Protein AF-A0A4V0HSV9-F1 (afdb_monomer_lite)

Radius of gyration: 23.78 Å; chains: 1; bounding box: 63×48×67 Å

Foldseek 3Di:
DDPDDPDPDVVVLVVVVVVCVLVLLLLQCQLQQPQFKWKFKWFFADWDADPLGKIKTKIATCDTLGHDPVSHRDIAIDIEHDPPDPDDPDDHPPPDDDGGKIFMKMFSAADPVDRVHTDIHTPDIPVPDPVRVLVVVSSNLSSVSSPDDLVVSLVVLLVQQLPPRLSSNLSSLSNLLVVVVDPVSVVSLLCLLVDPSGDLSNLLNSLVVCCVPVQLCSLPDPSVVSSLCCLQADEDDLVSLLVSLVSLLSVLPDPRDDLLSRLQSLLSNLPHPSYDPNSNLSSLVSLLVSCVVVVVLQPCSSLVSLLVQLPDPDPSSVLSSLLSLLVQCADPPDPVRRQSAHDPVSLVSLVVSLVVDDDPSSNVSSVSNNVSND

Secondary structure (DSSP, 8-state):
-------SSHHHHHHHHHHHHHHHHHHHHHHHT-TTEEEEEEEEEEEEE-TTS-EEEEEEEEEEEES-GGGTT-EEEEEEB-TT-TT--S-B-SSPP-TT-EEEEEEEEEETTEEEEEEEEEEEETTT-TTHHHHHHHHHHHHHHHTS-HHHHHHHHHHHTT-SSHHHHHHHHHHHHHTTTSHHHHHHHHHGGG-TT--HHHHHHHHHHHHHHHTHHHHHSHHHHHHHHHHHHS---HHHHHHHHHHHHHHTTSTT--HHHHHHHHHHHHH-TTS-HHHHHHHHHHHHHHHHHTT-TT-HHHHHHHHHHTT-SSHHHHHHHHHHHHHHTS----TT----SPPHHHHHHHHHHHHH---HHHHHHHHHHHHHT-

Sequence (374 aa):
MRSGLRLTLVSAALLFASTAVAQSDAGASLTRGGEDYALVLAEITAVEKSPDGFKTVKVKVLRVYAGQGKWKGTTFEQGVCEQGSPGVGSFMGEPPPEPGERGLWLNIGSHENNPNVPIWETLGRAKHTPDFPRCVEWAETIERLAGLKPPERLKAARDLCGHRNPRVAELGVELLYAEADDAASREFLKALPANCEASRAALVRLDRFLIVRDGKDWVASDGRKAVLARFTTEAMTEEEGRAVARHLRLNGFQKRVTLTDVAPPLAALAANGKQPERVRVAAIDQLVSVSNDWTAHGSSVIFDPLVGLAKDEVAGVRRSAAAALAELSVPRGSPKFPNGSFTAPQVTVLRKLLAEENDTEVAKALRAAIDKSK

Structure (mmCIF, N/CA/C/O backbone):
data_AF-A0A4V0HSV9-F1
#
_entry.id   AF-A0A4V0HSV9-F1
#
loop_
_atom_site.group_PDB
_atom_site.id
_atom_site.type_symbol
_atom_site.label_atom_id
_atom_site.label_alt_id
_atom_site.label_comp_id
_atom_site.label_asym_id
_atom_site.label_entity_id
_atom_site.label_seq_id
_atom_site.pdbx_PDB_ins_code
_atom_site.Cartn_x
_atom_site.Cartn_y
_atom_site.Cartn_z
_atom_site.occupancy
_atom_site.B_iso_or_equiv
_atom_site.auth_seq_id
_atom_site.auth_comp_id
_atom_site.auth_asym_id
_atom_site.auth_atom_id
_atom_site.pdbx_PDB_model_num
ATOM 1 N N . MET A 1 1 ? 40.178 5.074 21.343 1.00 29.50 1 MET A N 1
ATOM 2 C CA . MET A 1 1 ? 40.062 5.793 20.054 1.00 29.50 1 MET A CA 1
ATOM 3 C C . MET A 1 1 ? 39.191 4.977 19.103 1.00 29.50 1 MET A C 1
ATOM 5 O O . MET A 1 1 ? 39.552 3.856 18.792 1.00 29.50 1 MET A O 1
ATOM 9 N N . ARG A 1 2 ? 38.053 5.563 18.696 1.00 29.66 2 ARG A N 1
ATOM 10 C CA . ARG A 1 2 ? 37.195 5.258 17.528 1.00 29.66 2 ARG A CA 1
ATOM 11 C C . ARG A 1 2 ? 36.683 3.815 17.321 1.00 29.66 2 ARG A C 1
ATOM 13 O O . ARG A 1 2 ? 37.161 3.105 16.446 1.00 29.66 2 ARG A O 1
ATOM 20 N N . SER A 1 3 ? 35.578 3.473 17.985 1.00 25.89 3 SER A N 1
ATOM 21 C CA . SER A 1 3 ? 34.557 2.546 17.465 1.00 25.89 3 SER A CA 1
ATOM 22 C C . SER A 1 3 ? 33.370 3.376 16.959 1.00 25.89 3 SER A C 1
ATOM 24 O O . SER A 1 3 ? 32.514 3.820 17.718 1.00 25.89 3 SER A O 1
ATOM 26 N N . GLY A 1 4 ? 33.396 3.692 15.664 1.00 25.58 4 GLY A N 1
ATOM 27 C CA . GLY A 1 4 ? 32.394 4.522 15.001 1.00 25.58 4 GLY A CA 1
ATOM 28 C C . GLY A 1 4 ? 31.080 3.782 14.752 1.00 25.58 4 GLY A C 1
ATOM 29 O O . GLY A 1 4 ? 31.079 2.635 14.306 1.00 25.58 4 GLY A O 1
ATOM 30 N N . LEU A 1 5 ? 29.988 4.501 15.022 1.00 31.91 5 LEU A N 1
ATOM 31 C CA . LEU A 1 5 ? 28.608 4.257 14.607 1.00 31.91 5 LEU A CA 1
ATOM 32 C C . LEU A 1 5 ? 28.491 3.452 13.298 1.00 31.91 5 LEU A C 1
ATOM 34 O O . LEU A 1 5 ? 28.841 3.930 12.219 1.00 31.91 5 LEU A O 1
ATOM 38 N N . ARG A 1 6 ? 27.877 2.272 13.388 1.00 25.00 6 ARG A N 1
ATOM 39 C CA . ARG A 1 6 ? 27.153 1.625 12.285 1.00 25.00 6 ARG A CA 1
ATOM 40 C C . ARG A 1 6 ? 25.732 1.354 12.763 1.00 25.00 6 ARG A C 1
ATOM 42 O O . ARG A 1 6 ? 25.400 0.235 13.134 1.00 25.00 6 ARG A O 1
ATOM 49 N N . LEU A 1 7 ? 24.921 2.406 12.825 1.00 30.34 7 LEU A N 1
ATOM 50 C CA . LEU A 1 7 ? 23.526 2.322 13.255 1.00 30.34 7 LEU A CA 1
ATOM 51 C C . LEU A 1 7 ? 22.688 3.347 12.484 1.00 30.34 7 LEU A C 1
ATOM 53 O O . LEU A 1 7 ? 22.192 4.311 13.048 1.00 30.34 7 LEU A O 1
ATOM 57 N N . THR A 1 8 ? 22.584 3.187 11.166 1.00 32.25 8 THR A N 1
ATOM 58 C CA . THR A 1 8 ? 21.801 4.115 10.335 1.00 32.25 8 THR A CA 1
ATOM 59 C C . THR A 1 8 ? 21.430 3.444 9.018 1.00 32.25 8 THR A C 1
ATOM 61 O O . THR A 1 8 ? 22.229 3.436 8.094 1.00 32.25 8 THR A O 1
ATOM 64 N N . LEU A 1 9 ? 20.258 2.794 8.987 1.00 27.41 9 LEU A N 1
ATOM 65 C CA . LEU A 1 9 ? 19.356 2.576 7.828 1.00 27.41 9 LEU A CA 1
ATOM 66 C C . LEU A 1 9 ? 18.378 1.424 8.104 1.00 27.41 9 LEU A C 1
ATOM 68 O O . LEU A 1 9 ? 17.199 1.528 7.786 1.00 27.41 9 LEU A O 1
ATOM 72 N N . VAL A 1 10 ? 18.829 0.374 8.796 1.00 26.70 10 VAL A N 1
ATOM 73 C CA . VAL A 1 10 ? 17.989 -0.788 9.150 1.00 26.70 10 VAL A CA 1
ATOM 74 C C . VAL A 1 10 ? 16.911 -0.422 10.189 1.00 26.70 10 VAL A C 1
ATOM 76 O O . VAL A 1 10 ? 15.807 -0.957 10.149 1.00 26.70 10 VAL A O 1
ATOM 79 N N . SER A 1 11 ? 17.178 0.558 11.058 1.00 27.53 11 SER A N 1
ATOM 80 C CA . SER A 1 11 ? 16.265 0.952 12.141 1.00 27.53 11 SER A CA 1
ATOM 81 C C . SER A 1 11 ? 15.009 1.692 11.665 1.00 27.53 11 SER A C 1
ATOM 83 O O . SER A 1 11 ? 13.948 1.480 12.236 1.00 27.53 11 SER A O 1
ATOM 85 N N . ALA A 1 12 ? 15.077 2.505 10.603 1.00 27.73 12 ALA A N 1
ATOM 86 C CA . ALA A 1 12 ? 13.905 3.243 10.117 1.00 27.73 12 ALA A CA 1
ATOM 87 C C . ALA A 1 12 ? 12.886 2.310 9.439 1.00 27.73 12 ALA A C 1
ATOM 89 O O . ALA A 1 12 ? 11.698 2.383 9.730 1.00 27.73 12 ALA A O 1
ATOM 90 N N . ALA A 1 13 ? 13.347 1.372 8.603 1.00 28.48 13 ALA A N 1
ATOM 91 C CA . ALA A 1 13 ? 12.475 0.388 7.956 1.00 28.48 13 ALA A CA 1
ATOM 92 C C . ALA A 1 13 ? 11.830 -0.585 8.964 1.00 28.48 13 ALA A C 1
ATOM 94 O O . ALA A 1 13 ? 10.664 -0.941 8.806 1.00 28.48 13 ALA A O 1
ATOM 95 N N . LEU A 1 14 ? 12.547 -0.962 10.032 1.00 26.48 14 LEU A N 1
ATOM 96 C CA . LEU A 1 14 ? 11.990 -1.744 11.146 1.00 26.48 14 LEU A CA 1
ATOM 97 C C . LEU A 1 14 ? 10.968 -0.954 11.977 1.00 26.48 14 LEU A C 1
ATOM 99 O O . LEU A 1 14 ? 9.989 -1.547 12.412 1.00 26.48 14 LEU A O 1
ATOM 103 N N . LEU A 1 15 ? 11.142 0.363 12.139 1.00 26.34 15 LEU A N 1
ATOM 104 C CA . LEU A 1 15 ? 10.174 1.253 12.801 1.00 26.34 15 LEU A CA 1
ATOM 105 C C . LEU A 1 15 ? 8.896 1.478 11.967 1.00 26.34 15 LEU A C 1
ATOM 107 O O . LEU A 1 15 ? 7.798 1.544 12.519 1.00 26.34 15 LEU A O 1
ATOM 111 N N . PHE A 1 16 ? 9.000 1.539 10.635 1.00 30.38 16 PHE A N 1
ATOM 112 C CA . PHE A 1 16 ? 7.823 1.566 9.751 1.00 30.38 16 PHE A CA 1
ATOM 113 C C . PHE A 1 16 ? 7.118 0.206 9.677 1.00 30.38 16 PHE A C 1
ATOM 115 O O . PHE A 1 16 ? 5.893 0.145 9.603 1.00 30.38 16 PHE A O 1
ATOM 122 N N . ALA A 1 17 ? 7.871 -0.896 9.739 1.00 28.52 17 ALA A N 1
ATOM 123 C CA . ALA A 1 17 ? 7.295 -2.231 9.843 1.00 28.52 17 ALA A CA 1
ATOM 124 C C . ALA A 1 17 ? 6.614 -2.458 11.205 1.00 28.52 17 ALA A C 1
ATOM 126 O O . ALA A 1 17 ? 5.559 -3.081 11.232 1.00 28.52 17 ALA A O 1
ATOM 127 N N . SER A 1 18 ? 7.157 -1.934 12.312 1.00 29.83 18 SER A N 1
ATOM 128 C CA . SER A 1 18 ? 6.575 -2.098 13.651 1.00 29.83 18 SER A CA 1
ATOM 129 C C . SER A 1 18 ? 5.329 -1.241 13.870 1.00 29.83 18 SER A C 1
ATOM 131 O O . SER A 1 18 ? 4.357 -1.746 14.411 1.00 29.83 18 SER A O 1
ATOM 133 N N . THR A 1 19 ? 5.293 0.004 13.385 1.00 35.12 19 THR A N 1
ATOM 134 C CA . THR A 1 19 ? 4.079 0.850 13.415 1.00 35.12 19 THR A CA 1
ATOM 135 C C . THR A 1 19 ? 2.978 0.284 12.525 1.00 35.12 19 THR A C 1
ATOM 137 O O . THR A 1 19 ? 1.826 0.197 12.935 1.00 35.12 19 THR A O 1
ATOM 140 N N . ALA A 1 20 ? 3.327 -0.223 11.341 1.00 35.75 20 ALA A N 1
ATOM 141 C CA . ALA A 1 20 ? 2.365 -0.870 10.461 1.00 35.75 20 ALA A CA 1
ATOM 142 C C . ALA A 1 20 ? 1.917 -2.260 10.952 1.00 35.75 20 ALA A C 1
ATOM 144 O O . ALA A 1 20 ? 0.968 -2.788 10.375 1.00 35.75 20 ALA A O 1
ATOM 145 N N . VAL A 1 21 ? 2.616 -2.889 11.910 1.00 33.62 21 VAL A N 1
ATOM 146 C CA . VAL A 1 21 ? 2.211 -4.140 12.589 1.00 33.62 21 VAL A CA 1
ATOM 147 C C . VAL A 1 21 ? 1.424 -3.838 13.878 1.00 33.62 21 VAL A C 1
ATOM 149 O O . VAL A 1 21 ? 0.410 -4.462 14.151 1.00 33.62 21 VAL A O 1
ATOM 152 N N . ALA A 1 22 ? 1.786 -2.796 14.626 1.00 36.25 22 ALA A N 1
ATOM 153 C CA . ALA A 1 22 ? 1.003 -2.322 15.770 1.00 36.25 22 ALA A CA 1
ATOM 154 C C . ALA A 1 22 ? -0.375 -1.793 15.333 1.00 36.25 22 ALA A C 1
ATOM 156 O O . ALA A 1 22 ? -1.396 -2.142 15.920 1.00 36.25 22 ALA A O 1
ATOM 157 N N . GLN A 1 23 ? -0.432 -1.043 14.227 1.00 46.28 23 GLN A N 1
ATOM 158 C CA . GLN A 1 23 ? -1.697 -0.680 13.587 1.00 46.28 23 GLN A CA 1
ATOM 159 C C . GLN A 1 23 ? -2.398 -1.892 12.954 1.00 46.28 23 GLN A C 1
ATOM 161 O O . GLN A 1 23 ? -3.610 -1.826 12.753 1.00 46.28 23 GLN A O 1
ATOM 166 N N . SER A 1 24 ? -1.677 -2.989 12.646 1.00 48.91 24 SER A N 1
ATOM 167 C CA . SER A 1 24 ? -2.278 -4.149 11.977 1.00 48.91 24 SER A CA 1
ATOM 168 C C . SER A 1 24 ? -3.159 -5.008 12.860 1.00 48.91 24 SER A C 1
ATOM 170 O O . SER A 1 24 ? -4.120 -5.592 12.361 1.00 48.91 24 SER A O 1
ATOM 172 N N . ASP A 1 25 ? -2.830 -5.062 14.147 1.00 59.44 25 ASP A N 1
ATOM 173 C CA . ASP A 1 25 ? -3.574 -5.838 15.137 1.00 59.44 25 ASP A CA 1
ATOM 174 C C . ASP A 1 25 ? -4.561 -4.958 15.914 1.00 59.44 25 ASP A C 1
ATOM 176 O O . ASP A 1 25 ? -5.494 -5.467 16.542 1.00 59.44 25 ASP A O 1
ATOM 180 N N . ALA A 1 26 ? -4.405 -3.630 15.835 1.00 65.19 26 ALA A N 1
ATOM 181 C CA . ALA A 1 26 ? -5.250 -2.673 16.534 1.00 65.19 26 ALA A CA 1
ATOM 182 C C . ALA A 1 26 ? -6.714 -2.748 16.082 1.00 65.19 26 ALA A C 1
ATOM 184 O O . ALA A 1 26 ? -7.597 -2.773 16.931 1.00 65.19 26 ALA A O 1
ATOM 185 N N . GLY A 1 27 ? -6.999 -2.832 14.776 1.00 72.75 27 GLY A N 1
ATOM 186 C CA . GLY A 1 27 ? -8.376 -2.891 14.269 1.00 72.75 27 GLY A CA 1
ATOM 187 C C . GLY A 1 27 ? -9.153 -4.085 14.829 1.00 72.75 27 GLY A C 1
ATOM 188 O O . GLY A 1 27 ? -10.202 -3.916 15.455 1.00 72.75 27 GLY A O 1
ATOM 189 N N . ALA A 1 28 ? -8.596 -5.290 14.695 1.00 73.88 28 ALA A N 1
ATOM 190 C CA . ALA A 1 28 ? -9.191 -6.500 15.258 1.00 73.88 28 ALA A CA 1
ATOM 191 C C . ALA A 1 28 ? -9.304 -6.438 16.793 1.00 73.88 28 ALA A C 1
ATOM 193 O O . ALA A 1 28 ? -10.370 -6.731 17.342 1.00 73.88 28 ALA A O 1
ATOM 194 N N . SER A 1 29 ? -8.256 -5.987 17.487 1.00 78.81 29 SER A N 1
ATOM 195 C CA . SER A 1 29 ? -8.239 -5.878 18.955 1.00 78.81 29 SER A CA 1
ATOM 196 C C . SER A 1 29 ? -9.282 -4.889 19.489 1.00 78.81 29 SER A C 1
ATOM 198 O O . SER A 1 29 ? -9.982 -5.190 20.458 1.00 78.81 29 SER A O 1
ATOM 200 N N . LEU A 1 30 ? -9.467 -3.751 18.812 1.00 77.81 30 LEU A N 1
ATOM 201 C CA . LEU A 1 30 ? -10.481 -2.750 19.154 1.00 77.81 30 LEU A CA 1
ATOM 202 C C . LEU A 1 30 ? -11.904 -3.307 19.014 1.00 77.81 30 LEU A C 1
ATOM 204 O O . LEU A 1 30 ? -12.753 -3.021 19.855 1.00 77.81 30 LEU A O 1
ATOM 208 N N . THR A 1 31 ? -12.174 -4.141 18.002 1.00 74.75 31 THR A N 1
ATOM 209 C CA . THR A 1 31 ? -13.508 -4.761 17.839 1.00 74.75 31 THR A CA 1
ATOM 210 C C . THR A 1 31 ? -13.794 -5.892 18.827 1.00 74.75 31 THR A C 1
ATOM 212 O O . THR A 1 31 ? -14.954 -6.240 19.043 1.00 74.75 31 THR A O 1
ATOM 215 N N . ARG A 1 32 ? -12.757 -6.484 19.432 1.00 75.12 32 ARG A N 1
ATOM 216 C CA . ARG A 1 32 ? -12.899 -7.516 20.471 1.00 75.12 32 ARG A CA 1
ATOM 217 C C . ARG A 1 32 ? -13.031 -6.932 21.879 1.00 75.12 32 ARG A C 1
ATOM 219 O O . ARG A 1 32 ? -13.366 -7.678 22.792 1.00 75.12 32 ARG A O 1
ATOM 226 N N . GLY A 1 33 ? -12.817 -5.624 22.045 1.00 63.69 33 GLY A N 1
ATOM 227 C CA . GLY A 1 33 ? -12.958 -4.938 23.328 1.00 63.69 33 GLY A CA 1
ATOM 228 C C . GLY A 1 33 ? -11.782 -5.154 24.282 1.00 63.69 33 GLY A C 1
ATOM 229 O O . GLY A 1 33 ? -12.001 -5.231 25.487 1.00 63.69 33 GLY A O 1
ATOM 230 N N . GLY A 1 34 ? -10.552 -5.271 23.763 1.00 66.44 34 GLY A N 1
ATOM 231 C CA . GLY A 1 34 ? -9.354 -5.363 24.606 1.00 66.44 34 GLY A CA 1
ATOM 232 C C . GLY A 1 34 ? -9.224 -4.167 25.559 1.00 66.44 34 GLY A C 1
ATOM 233 O O . GLY A 1 34 ? -9.474 -3.030 25.162 1.00 66.44 34 GLY A O 1
ATOM 234 N N . GLU A 1 35 ? -8.842 -4.419 26.815 1.00 66.75 35 GLU A N 1
ATOM 235 C CA . GLU A 1 35 ? -8.771 -3.378 27.857 1.00 66.75 35 GLU A CA 1
ATOM 236 C C . GLU A 1 35 ? -7.644 -2.362 27.620 1.00 66.75 35 GLU A C 1
ATOM 238 O O . GLU A 1 35 ? -7.763 -1.205 28.032 1.00 66.75 35 GLU A O 1
ATOM 243 N N . ASP A 1 36 ? -6.601 -2.781 26.902 1.00 70.75 36 ASP A N 1
ATOM 244 C CA . ASP A 1 36 ? -5.384 -2.001 26.661 1.00 70.75 36 ASP A CA 1
ATOM 245 C C . ASP A 1 36 ? -5.487 -1.053 25.458 1.00 70.75 36 ASP A C 1
ATOM 247 O O . ASP A 1 36 ? -4.647 -0.171 25.291 1.00 70.75 36 ASP A O 1
ATOM 251 N N . TYR A 1 37 ? -6.526 -1.200 24.626 1.00 81.62 37 TYR A N 1
ATOM 252 C CA . TYR A 1 37 ? -6.705 -0.405 23.413 1.00 81.62 37 TYR A CA 1
ATOM 253 C C . TYR A 1 37 ? -7.922 0.509 23.519 1.00 81.62 37 TYR A C 1
ATOM 255 O O . TYR A 1 37 ? -9.005 0.116 23.956 1.00 81.62 37 TYR A O 1
ATOM 263 N N . ALA A 1 38 ? -7.761 1.748 23.063 1.00 88.50 38 ALA A N 1
ATOM 264 C CA . ALA A 1 38 ? -8.854 2.706 22.967 1.00 88.50 38 ALA A CA 1
ATOM 265 C C . ALA A 1 38 ? -8.719 3.548 21.703 1.00 88.50 38 ALA A C 1
ATOM 267 O O . ALA A 1 38 ? -7.642 4.046 21.395 1.00 88.50 38 ALA A O 1
ATOM 268 N N . LEU A 1 39 ? -9.826 3.745 20.995 1.00 92.25 39 LEU A N 1
ATOM 269 C CA . LEU A 1 39 ? -9.896 4.624 19.835 1.00 92.25 39 LEU A CA 1
ATOM 270 C C . LEU A 1 39 ? -10.803 5.798 20.167 1.00 92.25 39 LEU A C 1
ATOM 272 O O . LEU A 1 39 ? -11.986 5.610 20.463 1.00 92.25 39 LEU A O 1
ATOM 276 N N . VAL A 1 40 ? -10.259 7.011 20.115 1.00 93.75 40 VAL A N 1
ATOM 277 C CA . VAL A 1 40 ? -10.957 8.208 20.587 1.00 93.75 40 VAL A CA 1
ATOM 278 C C . VAL A 1 40 ? -10.908 9.353 19.584 1.00 93.75 40 VAL A C 1
ATOM 280 O O . VAL A 1 40 ? -9.906 9.570 18.904 1.00 93.75 40 VAL A O 1
ATOM 283 N N . LEU A 1 41 ? -11.994 10.126 19.540 1.00 96.00 41 LEU A N 1
ATOM 284 C CA . LEU A 1 41 ? -11.980 11.500 19.044 1.00 96.00 41 LEU A CA 1
ATOM 285 C C . LEU A 1 41 ? -11.662 12.408 20.224 1.00 96.00 41 LEU A C 1
ATOM 287 O O . LEU A 1 41 ? -12.337 12.343 21.255 1.00 96.00 41 LEU A O 1
ATOM 291 N N . ALA A 1 42 ? -10.690 13.287 20.059 1.00 95.00 42 ALA A N 1
ATOM 292 C CA . ALA A 1 42 ? -10.302 14.238 21.090 1.00 95.00 42 ALA A CA 1
ATOM 293 C C . ALA A 1 42 ? -10.055 15.644 20.516 1.00 95.00 42 ALA A C 1
ATOM 295 O O . ALA A 1 42 ? -10.128 15.872 19.304 1.00 95.00 42 ALA A O 1
ATOM 296 N N . GLU A 1 43 ? -9.824 16.601 21.400 1.00 96.19 43 GLU A N 1
ATOM 297 C CA . GLU A 1 43 ? -9.526 17.989 21.064 1.00 96.19 43 GLU A CA 1
ATOM 298 C C . GLU A 1 43 ? -8.305 18.447 21.850 1.00 96.19 43 GLU A C 1
ATOM 300 O O . GLU A 1 43 ? -8.192 18.185 23.048 1.00 96.19 43 GLU A O 1
ATOM 305 N N . ILE A 1 44 ? -7.384 19.124 21.178 1.00 93.94 44 ILE A N 1
ATOM 306 C CA . ILE A 1 44 ? -6.224 19.733 21.816 1.00 93.94 44 ILE A CA 1
ATOM 307 C C . ILE A 1 44 ? -6.719 20.947 22.598 1.00 93.94 44 ILE A C 1
ATOM 309 O O . ILE A 1 44 ? -7.256 21.886 22.019 1.00 93.94 44 ILE A O 1
ATOM 313 N N . THR A 1 45 ? -6.550 20.945 23.916 1.00 95.88 45 THR A N 1
ATOM 314 C CA . THR A 1 45 ? -7.024 22.032 24.786 1.00 95.88 45 THR A CA 1
ATOM 315 C C . THR A 1 45 ? -5.926 23.018 25.151 1.00 95.88 45 THR A C 1
ATOM 317 O O . THR A 1 45 ? -6.215 24.177 25.425 1.00 95.88 45 THR A O 1
ATOM 320 N N . ALA A 1 46 ? -4.671 22.569 25.181 1.00 93.12 46 ALA A N 1
ATOM 321 C CA . ALA A 1 46 ? -3.525 23.418 25.481 1.00 93.12 46 ALA A CA 1
ATOM 322 C C . ALA A 1 46 ? -2.243 22.856 24.860 1.00 93.12 46 ALA A C 1
ATOM 324 O O . ALA A 1 46 ? -2.118 21.647 24.652 1.00 93.12 46 ALA A O 1
ATOM 325 N N . VAL A 1 47 ? -1.290 23.752 24.610 1.00 89.31 47 VAL A N 1
ATOM 326 C CA . VAL A 1 47 ? 0.065 23.440 24.153 1.00 89.31 47 VAL A CA 1
ATOM 327 C C . VAL A 1 47 ? 1.017 24.150 25.102 1.00 89.31 47 VAL A C 1
ATOM 329 O O . VAL A 1 47 ? 1.066 25.378 25.141 1.00 89.31 47 VAL A O 1
ATOM 332 N N . GLU A 1 48 ? 1.744 23.379 25.894 1.00 88.56 48 GLU A N 1
ATOM 333 C CA . GLU A 1 48 ? 2.675 23.877 26.897 1.00 88.56 48 GLU A CA 1
ATOM 334 C C . GLU A 1 48 ? 4.095 23.658 26.389 1.00 88.56 48 GLU A C 1
ATOM 336 O O . GLU A 1 48 ? 4.442 22.571 25.935 1.00 88.56 48 GLU A O 1
ATOM 341 N N . LYS A 1 49 ? 4.919 24.706 26.420 1.00 81.06 49 LYS A N 1
ATOM 342 C CA . LYS A 1 49 ? 6.328 24.613 26.037 1.00 81.06 49 LYS A CA 1
ATOM 343 C C . LYS A 1 49 ? 7.158 24.406 27.294 1.00 81.06 49 LYS A C 1
ATOM 345 O O . LYS A 1 49 ? 7.084 25.220 28.213 1.00 81.06 49 LYS A O 1
ATOM 350 N N . SER A 1 50 ? 7.947 23.344 27.328 1.00 71.44 50 SER A N 1
ATOM 351 C CA . SER A 1 50 ? 8.877 23.103 28.419 1.00 71.44 50 SER A CA 1
ATOM 352 C C . SER A 1 50 ? 10.184 23.893 28.211 1.00 71.44 50 SER A C 1
ATOM 354 O O . SER A 1 50 ? 10.529 24.258 27.078 1.00 71.44 50 SER A O 1
ATOM 356 N N . PRO A 1 51 ? 10.924 24.205 29.294 1.00 70.38 51 PRO A N 1
ATOM 357 C CA . PRO A 1 51 ? 12.158 24.998 29.222 1.00 70.38 51 PRO A CA 1
ATOM 358 C C . PRO A 1 51 ? 13.266 24.374 28.360 1.00 70.38 51 PRO A C 1
ATOM 360 O O . PRO A 1 51 ? 14.098 25.087 27.808 1.00 70.38 51 PRO A O 1
ATOM 363 N N . ASP A 1 52 ? 13.263 23.051 28.230 1.00 67.81 52 ASP A N 1
ATOM 364 C CA . ASP A 1 52 ? 14.173 22.234 27.419 1.00 67.81 52 ASP A CA 1
ATOM 365 C C . ASP A 1 52 ? 13.744 22.121 25.941 1.00 67.81 52 ASP A C 1
ATOM 367 O O . ASP A 1 52 ? 14.392 21.436 25.152 1.00 67.81 52 ASP A O 1
ATOM 371 N N . GLY A 1 53 ? 12.690 22.839 25.535 1.00 67.56 53 GLY A N 1
ATOM 372 C CA . GLY A 1 53 ? 12.268 22.965 24.139 1.00 67.56 53 GLY A CA 1
ATOM 373 C C . GLY A 1 53 ? 11.277 21.903 23.665 1.00 67.56 53 GLY A C 1
ATOM 374 O O . GLY A 1 53 ? 10.796 22.010 22.535 1.00 67.56 53 GLY A O 1
ATOM 375 N N . PHE A 1 54 ? 10.916 20.933 24.510 1.00 71.62 54 PHE A N 1
ATOM 376 C CA . PHE A 1 54 ? 9.804 20.031 24.224 1.00 71.62 54 PHE A CA 1
ATOM 377 C C . PHE A 1 54 ? 8.466 20.768 24.332 1.00 71.62 54 PHE A C 1
ATOM 379 O O . PHE A 1 54 ? 8.329 21.825 24.955 1.00 71.62 54 PHE A O 1
ATOM 386 N N . LYS A 1 55 ? 7.453 20.234 23.656 1.00 78.25 55 LYS A N 1
ATOM 387 C CA . LYS A 1 55 ? 6.078 20.686 23.816 1.00 78.25 55 LYS A CA 1
ATOM 388 C C . LYS A 1 55 ? 5.269 19.531 24.386 1.00 78.25 55 LYS A C 1
ATOM 390 O O . LYS A 1 55 ? 5.388 18.397 23.929 1.00 78.25 55 LYS A O 1
ATOM 395 N N . THR A 1 56 ? 4.430 19.828 25.359 1.00 85.31 56 THR A N 1
ATOM 396 C CA . THR A 1 56 ? 3.419 18.907 25.866 1.00 85.31 56 THR A CA 1
ATOM 397 C C . THR A 1 56 ? 2.071 19.419 25.408 1.00 85.31 56 THR A C 1
ATOM 399 O O . THR A 1 56 ? 1.734 20.583 25.626 1.00 85.31 56 THR A O 1
ATOM 402 N N . VAL A 1 57 ? 1.283 18.568 24.761 1.00 87.88 57 VAL A N 1
ATOM 403 C CA . VAL A 1 57 ? -0.108 18.894 24.447 1.00 87.88 57 VAL A CA 1
ATOM 404 C C . VAL A 1 57 ? -1.053 18.205 25.401 1.00 87.88 57 VAL A C 1
ATOM 406 O O . VAL A 1 57 ? -0.921 17.014 25.669 1.00 87.88 57 VAL A O 1
ATOM 409 N N . LYS A 1 58 ? -2.031 18.970 25.881 1.00 92.19 58 LYS A N 1
ATOM 410 C CA . LYS A 1 58 ? -3.162 18.458 26.652 1.00 92.19 58 LYS A CA 1
ATOM 411 C C . LYS A 1 58 ? -4.303 18.179 25.693 1.00 92.19 58 LYS A C 1
ATOM 413 O O . LYS A 1 58 ? -4.719 19.071 24.952 1.00 92.19 58 LYS A O 1
ATOM 418 N N . VAL A 1 59 ? -4.788 16.946 25.703 1.00 92.81 59 VAL A N 1
ATOM 419 C CA . VAL A 1 59 ? -5.759 16.434 24.737 1.00 92.81 59 VAL A CA 1
ATOM 420 C C . VAL A 1 59 ? -6.970 15.892 25.486 1.00 92.81 59 VAL A C 1
ATOM 422 O O . VAL A 1 59 ? -6.858 14.934 26.247 1.00 92.81 59 VAL A O 1
ATOM 425 N N . LYS A 1 60 ? -8.135 16.513 25.287 1.00 96.12 60 LYS A N 1
ATOM 426 C CA . LYS A 1 60 ? -9.395 16.149 25.943 1.00 96.12 60 LYS A CA 1
ATOM 427 C C . LYS A 1 60 ? -10.225 15.224 25.066 1.00 96.12 60 LYS A C 1
ATOM 429 O O . LYS A 1 60 ? -10.624 15.595 23.963 1.00 96.12 60 LYS A O 1
ATOM 434 N N . VAL A 1 61 ? -10.564 14.050 25.583 1.00 96.12 61 VAL A N 1
ATOM 435 C CA . VAL A 1 61 ? -11.373 13.048 24.884 1.00 96.12 61 VAL A CA 1
ATOM 436 C C . VAL A 1 61 ? -12.830 13.504 24.777 1.00 96.12 61 VAL A C 1
ATOM 438 O O . VAL A 1 61 ? -13.514 13.707 25.782 1.00 96.12 61 VAL A O 1
ATOM 441 N N . LEU A 1 62 ? -13.328 13.605 23.545 1.00 95.69 62 LEU A N 1
ATOM 442 C CA . LEU A 1 62 ? -14.703 13.995 23.221 1.00 95.69 62 LEU A CA 1
ATOM 443 C C . LEU A 1 62 ? -15.624 12.780 23.032 1.00 95.69 62 LEU A C 1
ATOM 445 O O . LEU A 1 62 ? -16.762 12.771 23.510 1.00 95.69 62 LEU A O 1
ATOM 449 N N . ARG A 1 63 ? -15.136 11.744 22.341 1.00 95.62 63 ARG A N 1
ATOM 450 C CA . ARG A 1 63 ? -15.872 10.507 22.026 1.00 95.62 63 ARG A CA 1
ATOM 451 C C . ARG A 1 63 ? -14.927 9.313 22.092 1.00 95.62 63 ARG A C 1
ATOM 453 O O . ARG A 1 63 ? -13.766 9.427 21.714 1.00 95.62 63 ARG A O 1
ATOM 460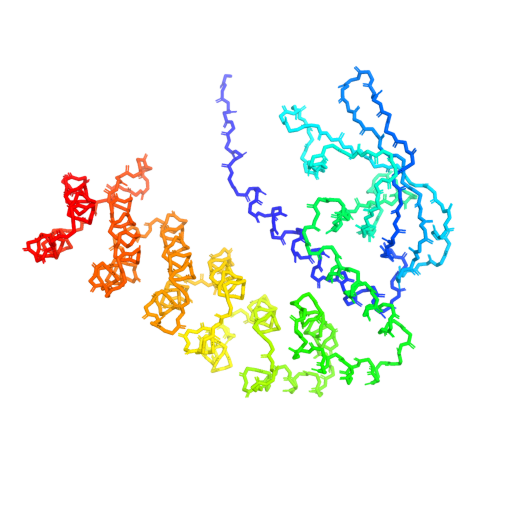 N N . VAL A 1 64 ? -15.451 8.174 22.528 1.00 94.06 64 VAL A N 1
ATOM 461 C CA . VAL A 1 64 ? -14.768 6.876 22.504 1.00 94.06 64 VAL A CA 1
ATOM 462 C C . VAL A 1 64 ? -15.494 6.014 21.477 1.00 94.06 64 VAL A C 1
ATOM 464 O O . VAL A 1 64 ? -16.691 5.803 21.630 1.00 94.06 64 VAL A O 1
ATOM 467 N N . TYR A 1 65 ? -14.795 5.578 20.430 1.00 92.19 65 TYR A N 1
ATOM 468 C CA . TYR A 1 65 ? -15.327 4.662 19.412 1.00 92.19 65 TYR A CA 1
ATOM 469 C C . TYR A 1 65 ? -15.142 3.199 19.820 1.00 92.19 65 TYR A C 1
ATOM 471 O O . TYR A 1 65 ? -15.992 2.362 19.547 1.00 92.19 65 TYR A O 1
ATOM 479 N N . ALA A 1 66 ? -14.026 2.887 20.479 1.00 89.06 66 ALA A N 1
ATOM 480 C CA . ALA A 1 66 ? -13.735 1.559 21.008 1.00 89.06 66 ALA A CA 1
ATOM 481 C C . ALA A 1 66 ? -12.829 1.651 22.239 1.00 89.06 66 ALA A C 1
ATOM 483 O O . ALA A 1 66 ? -12.117 2.644 22.417 1.00 89.06 66 ALA A O 1
ATOM 484 N N . GLY A 1 67 ? -12.862 0.612 23.073 1.00 84.88 67 GLY A N 1
ATOM 485 C CA . GLY A 1 67 ? -12.197 0.573 24.376 1.00 84.88 67 GLY A CA 1
ATOM 486 C C . GLY A 1 67 ? -13.101 1.025 25.527 1.00 84.88 67 GLY A C 1
ATOM 487 O O . GLY A 1 67 ? -14.315 1.177 25.382 1.00 84.88 67 GLY A O 1
ATOM 488 N N . GLN A 1 68 ? -12.511 1.227 26.706 1.00 79.94 68 GLN A N 1
ATOM 489 C CA . GLN A 1 68 ? -13.268 1.531 27.922 1.00 79.94 68 GLN A CA 1
ATOM 490 C C . GLN A 1 68 ? -13.921 2.926 27.874 1.00 79.94 68 GLN A C 1
ATOM 492 O O . GLN A 1 68 ? -13.252 3.943 27.691 1.00 79.94 68 GLN A O 1
ATOM 497 N N . GLY A 1 69 ? -15.228 3.001 28.150 1.00 80.50 69 GLY A N 1
ATOM 498 C CA . GLY A 1 69 ? -15.980 4.266 28.173 1.00 80.50 69 GLY A CA 1
ATOM 499 C C . GLY A 1 69 ? -15.466 5.300 29.187 1.00 80.50 69 GLY A C 1
ATOM 500 O O . GLY A 1 69 ? -15.751 6.489 29.038 1.00 80.50 69 GLY A O 1
ATOM 501 N N . LYS A 1 70 ? -14.653 4.871 30.168 1.00 84.69 70 LYS A N 1
ATOM 502 C CA . LYS A 1 70 ? -14.025 5.731 31.186 1.00 84.69 70 LYS A CA 1
ATOM 503 C C . LYS A 1 70 ? -13.164 6.850 30.596 1.00 84.69 70 LYS A C 1
ATOM 505 O O . LYS A 1 70 ? -12.958 7.856 31.259 1.00 84.69 70 LYS A O 1
ATOM 510 N N . TRP A 1 71 ? -12.664 6.686 29.368 1.00 87.69 71 TRP A N 1
ATOM 511 C CA . TRP A 1 71 ? -11.837 7.702 28.719 1.00 87.69 71 TRP A CA 1
ATOM 512 C C . TRP A 1 71 ? -12.631 8.949 28.325 1.00 87.69 71 TRP A C 1
ATOM 514 O O . TRP A 1 71 ? -12.045 10.020 28.186 1.00 87.69 71 TRP A O 1
ATOM 524 N N . LYS A 1 72 ? -13.955 8.861 28.158 1.00 92.62 72 LYS A N 1
ATOM 525 C CA . LYS A 1 72 ? -14.767 10.003 27.726 1.00 92.62 72 LYS A CA 1
ATOM 526 C C . LYS A 1 72 ? -14.684 11.159 28.728 1.00 92.62 72 LYS A C 1
ATOM 528 O O . LYS A 1 72 ? -14.975 10.990 29.906 1.00 92.62 72 LYS A O 1
ATOM 533 N N . GLY A 1 73 ? -14.330 12.350 28.244 1.00 92.69 73 GLY A N 1
ATOM 534 C CA . GLY A 1 73 ? -14.188 13.553 29.065 1.00 92.69 73 GLY A CA 1
ATOM 535 C C . GLY A 1 73 ? -12.864 13.661 29.825 1.00 92.69 73 GLY A C 1
ATOM 536 O O . GLY A 1 73 ? -12.621 14.707 30.423 1.00 92.69 73 GLY A O 1
ATOM 537 N N . THR A 1 74 ? -12.009 12.634 29.781 1.00 93.19 74 THR A N 1
ATOM 538 C CA . THR A 1 74 ? -10.663 12.688 30.371 1.00 93.19 74 THR A CA 1
ATOM 539 C C . THR A 1 74 ? -9.716 13.526 29.516 1.00 93.19 74 THR A C 1
ATOM 541 O O . THR A 1 74 ? -9.976 13.762 28.333 1.00 93.19 74 THR A O 1
ATOM 544 N N . THR A 1 75 ? -8.612 13.966 30.118 1.00 93.50 75 THR A N 1
ATOM 545 C CA . THR A 1 75 ? -7.517 14.647 29.424 1.00 93.50 75 THR A CA 1
ATOM 546 C C . THR A 1 75 ? -6.257 13.811 29.577 1.00 93.50 75 THR A C 1
ATOM 548 O O . THR A 1 75 ? -5.956 13.365 30.683 1.00 93.50 75 THR A O 1
ATOM 551 N N . PHE A 1 76 ? -5.522 13.616 28.488 1.00 89.69 76 PHE A N 1
ATOM 552 C CA . PHE A 1 76 ? -4.190 13.018 28.512 1.00 89.69 76 PHE A CA 1
ATOM 553 C C . PHE A 1 76 ? -3.150 14.004 27.984 1.00 89.69 76 PHE A C 1
ATOM 555 O O . PHE A 1 76 ? -3.475 14.961 27.276 1.00 89.69 76 PHE A O 1
ATOM 562 N N . GLU A 1 77 ? -1.898 13.770 28.361 1.00 87.31 77 GLU A N 1
ATOM 563 C CA . GLU A 1 77 ? -0.752 14.550 27.911 1.00 87.31 77 GLU A CA 1
ATOM 564 C C . GLU A 1 77 ? 0.026 13.766 26.859 1.00 87.31 77 GLU A C 1
ATOM 566 O O . GLU A 1 77 ? 0.232 12.561 26.999 1.00 87.31 77 GLU A O 1
ATOM 571 N N . GLN A 1 78 ? 0.456 14.452 25.804 1.00 80.06 78 GLN A N 1
ATOM 572 C CA . GLN A 1 78 ? 1.276 13.877 24.746 1.00 80.06 78 GLN A CA 1
ATOM 573 C C . GLN A 1 78 ? 2.495 14.766 24.509 1.00 80.06 78 GLN A C 1
ATOM 575 O O . GLN A 1 78 ? 2.365 15.967 24.263 1.00 80.06 78 GLN A O 1
ATOM 580 N N . GLY A 1 79 ? 3.683 14.166 24.550 1.00 76.06 79 GLY A N 1
ATOM 581 C CA . GLY A 1 79 ? 4.912 14.836 24.138 1.00 76.06 79 GLY A CA 1
ATOM 582 C C . GLY A 1 79 ? 4.955 15.015 22.620 1.00 76.06 79 GLY A C 1
ATOM 583 O O . GLY A 1 79 ? 4.666 14.082 21.868 1.00 76.06 79 GLY A O 1
ATOM 584 N N . VAL A 1 80 ? 5.332 16.210 22.174 1.00 72.56 80 VAL A N 1
ATOM 585 C CA . VAL A 1 80 ? 5.585 16.562 20.773 1.00 72.56 80 VAL A CA 1
ATOM 586 C C . VAL A 1 80 ? 6.905 17.325 20.665 1.00 72.56 80 VAL A C 1
ATOM 588 O O . VAL A 1 80 ? 7.221 18.188 21.486 1.00 72.56 80 VAL A O 1
ATOM 591 N N . CYS A 1 81 ? 7.683 17.015 19.631 1.00 61.84 81 CYS A N 1
ATOM 592 C CA . CYS A 1 81 ? 8.924 17.714 19.303 1.00 61.84 81 CYS A CA 1
ATOM 593 C C . CYS A 1 81 ? 8.847 18.363 17.914 1.00 61.84 81 CYS A C 1
ATOM 595 O O . CYS A 1 81 ? 8.087 17.923 17.048 1.00 61.84 81 CYS A O 1
ATOM 597 N N . GLU A 1 82 ? 9.622 19.433 17.717 1.00 58.50 82 GLU A N 1
ATOM 598 C CA . GLU A 1 82 ? 9.852 20.026 16.395 1.00 58.50 82 GLU A CA 1
ATOM 599 C C . GLU A 1 82 ? 10.876 19.176 15.622 1.00 58.50 82 GLU A C 1
ATOM 601 O O . GLU A 1 82 ? 11.756 18.542 16.219 1.00 58.50 82 GLU A O 1
ATOM 606 N N . GLN A 1 83 ? 10.772 19.128 14.291 1.00 48.34 83 GLN A N 1
ATOM 607 C CA . GLN A 1 83 ? 11.724 18.375 13.479 1.00 48.34 83 GLN A CA 1
ATOM 608 C C . GLN A 1 83 ? 13.148 18.925 13.659 1.00 48.34 83 GLN A C 1
ATOM 610 O O . GLN A 1 83 ? 13.402 20.119 13.518 1.00 48.34 83 GLN A O 1
ATOM 615 N N . GLY A 1 84 ? 14.092 18.029 13.967 1.00 49.50 84 GLY A N 1
ATOM 616 C CA . GLY A 1 84 ? 15.506 18.363 14.166 1.00 49.50 84 GLY A CA 1
ATOM 617 C C . GLY A 1 84 ? 15.968 18.439 15.626 1.00 49.50 84 GLY A C 1
ATOM 618 O O . GLY A 1 84 ? 17.166 18.608 15.855 1.00 49.50 84 GLY A O 1
ATOM 619 N N . SER A 1 85 ? 15.083 18.258 16.614 1.00 47.97 85 SER A N 1
ATOM 620 C CA . SER A 1 85 ? 15.496 18.146 18.020 1.00 47.97 85 SER A CA 1
ATOM 621 C C . SER A 1 85 ? 16.326 16.868 18.259 1.00 47.97 85 SER A C 1
ATOM 623 O O . SER A 1 85 ? 15.842 15.762 17.999 1.00 47.97 85 SER A O 1
ATOM 625 N N . PRO A 1 86 ? 17.574 16.969 18.757 1.00 39.28 86 PRO A N 1
ATOM 626 C CA . PRO A 1 86 ? 18.392 15.799 19.045 1.00 39.28 86 PRO A CA 1
ATOM 627 C C . PRO A 1 86 ? 17.842 15.062 20.275 1.00 39.28 86 PRO A C 1
ATOM 629 O O . PRO A 1 86 ? 17.838 15.615 21.369 1.00 39.28 86 PRO A O 1
ATOM 632 N N . GLY A 1 87 ? 17.418 13.803 20.114 1.00 42.59 87 GLY A N 1
ATOM 633 C CA . GLY A 1 87 ? 17.310 12.877 21.252 1.00 42.59 87 GLY A CA 1
ATOM 634 C C . GLY A 1 87 ? 16.032 12.055 21.418 1.00 42.59 87 GLY A C 1
ATOM 635 O O . GLY A 1 87 ? 16.033 11.189 22.285 1.00 42.59 87 GLY A O 1
ATOM 636 N N . VAL A 1 88 ? 14.974 12.234 20.619 1.00 40.94 88 VAL A N 1
ATOM 637 C CA . VAL A 1 88 ? 13.762 11.400 20.762 1.00 40.94 88 VAL A CA 1
ATOM 638 C C . VAL A 1 88 ? 13.266 10.941 19.398 1.00 40.94 88 VAL A C 1
ATOM 640 O O . VAL A 1 88 ? 12.891 11.744 18.547 1.00 40.94 88 VAL A O 1
ATOM 643 N N . GLY A 1 89 ? 13.289 9.627 19.183 1.00 39.28 89 GLY A N 1
ATOM 644 C CA . GLY A 1 89 ? 12.629 9.014 18.043 1.00 39.28 89 GLY A CA 1
ATOM 645 C C . GLY A 1 89 ? 11.115 9.206 18.143 1.00 39.28 89 GLY A C 1
ATOM 646 O O . GLY A 1 89 ? 10.498 8.778 19.109 1.00 39.28 89 GLY A O 1
ATOM 647 N N . SER A 1 90 ? 10.540 9.800 17.100 1.00 42.81 90 SER A N 1
ATOM 648 C CA . SER A 1 90 ? 9.218 9.430 16.584 1.00 42.81 90 SER A CA 1
ATOM 649 C C . SER A 1 90 ? 7.971 9.787 17.411 1.00 42.81 90 SER A C 1
ATOM 651 O O . SER A 1 90 ? 7.166 8.908 17.677 1.00 42.81 90 SER A O 1
ATOM 653 N N . PHE A 1 91 ? 7.706 11.071 17.677 1.00 51.25 91 PHE A N 1
ATOM 654 C CA . PHE A 1 91 ? 6.322 11.563 17.850 1.00 51.25 91 PHE A CA 1
ATOM 655 C C . PHE A 1 91 ? 6.167 12.919 17.146 1.00 51.25 91 PHE A C 1
ATOM 657 O O . PHE A 1 91 ? 6.101 13.980 17.765 1.00 51.25 91 PHE A O 1
ATOM 664 N N . MET A 1 92 ? 6.204 12.882 15.809 1.00 53.28 92 MET A N 1
ATOM 665 C CA . MET A 1 92 ? 6.126 14.079 14.971 1.00 53.28 92 MET A CA 1
ATOM 666 C C . MET A 1 92 ? 4.678 14.564 14.869 1.00 53.28 92 MET A C 1
ATOM 668 O O . MET A 1 92 ? 3.836 13.911 14.257 1.00 53.28 92 MET A O 1
ATOM 672 N N . GLY A 1 93 ? 4.394 15.727 15.448 1.00 52.88 93 GLY A N 1
ATOM 673 C CA . GLY A 1 93 ? 3.147 16.456 15.251 1.00 52.88 93 GLY A CA 1
ATOM 674 C C . GLY A 1 93 ? 3.360 17.627 14.302 1.00 52.88 93 GLY A C 1
ATOM 675 O O . GLY A 1 93 ? 3.143 18.756 14.718 1.00 52.88 93 GLY A O 1
ATOM 676 N N . GLU A 1 94 ? 3.830 17.393 13.073 1.00 56.94 94 GLU A N 1
ATOM 677 C CA . GLU A 1 94 ? 3.959 18.464 12.077 1.00 56.94 94 GLU A CA 1
ATOM 678 C C . GLU A 1 94 ? 2.696 18.584 11.215 1.00 56.94 94 GLU A C 1
ATOM 680 O O . GLU A 1 94 ? 2.150 17.561 10.787 1.00 56.94 94 GLU A O 1
ATOM 685 N N . PRO A 1 95 ? 2.207 19.813 10.962 1.00 70.31 95 PRO A N 1
ATOM 686 C CA . PRO A 1 95 ? 2.618 21.084 11.590 1.00 70.31 95 PRO A CA 1
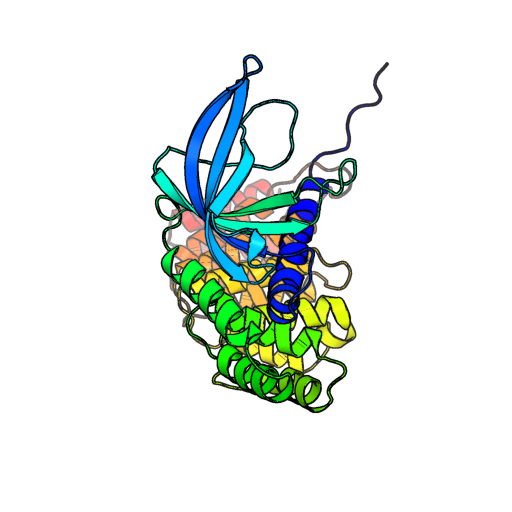ATOM 687 C C . PRO A 1 95 ? 2.227 21.141 13.083 1.00 70.31 95 PRO A C 1
ATOM 689 O O . PRO A 1 95 ? 1.314 20.411 13.467 1.00 70.31 95 PRO A O 1
ATOM 692 N N . PRO A 1 96 ? 2.869 21.970 13.932 1.00 77.31 96 PRO A N 1
ATOM 693 C CA . PRO A 1 96 ? 2.664 21.943 15.381 1.00 77.31 96 PRO A CA 1
ATOM 694 C C . PRO A 1 96 ? 1.184 21.929 15.793 1.00 77.31 96 PRO A C 1
ATOM 696 O O . PRO A 1 96 ? 0.371 22.602 15.162 1.00 77.31 96 PRO A O 1
ATOM 699 N N . PRO A 1 97 ? 0.808 21.164 16.828 1.00 83.94 97 PRO A N 1
ATOM 700 C CA . PRO A 1 97 ? -0.555 21.168 17.347 1.00 83.94 97 PRO A CA 1
ATOM 701 C C . PRO A 1 97 ? -0.968 22.538 17.870 1.00 83.94 97 PRO A C 1
ATOM 703 O O . PRO A 1 97 ? -0.171 23.238 18.493 1.00 83.94 97 PRO A O 1
ATOM 706 N N . GLU A 1 98 ? -2.230 22.889 17.631 1.00 88.44 98 GLU A N 1
ATOM 707 C CA . GLU A 1 98 ? -2.854 24.135 18.077 1.00 88.44 98 GLU A CA 1
ATOM 708 C C . GLU A 1 98 ? -4.078 23.834 18.961 1.00 88.44 98 GLU A C 1
ATOM 710 O O . GLU A 1 98 ? -4.800 22.863 18.704 1.00 88.44 98 GLU A O 1
ATOM 715 N N . PRO A 1 99 ? -4.359 24.657 19.990 1.00 93.19 99 PRO A N 1
ATOM 716 C CA . PRO A 1 99 ? -5.602 24.549 20.746 1.00 93.19 99 PRO A CA 1
ATOM 717 C C . PRO A 1 99 ? -6.842 24.649 19.842 1.00 93.19 99 PRO A C 1
ATOM 719 O O . PRO A 1 99 ? -6.896 25.472 18.931 1.00 93.19 99 PRO A O 1
ATOM 722 N N . GLY A 1 100 ? -7.846 23.815 20.107 1.00 93.38 100 GLY A N 1
ATOM 723 C CA . GLY A 1 100 ? -9.070 23.679 19.313 1.00 93.38 100 GLY A CA 1
ATOM 724 C C . GLY A 1 100 ? -8.970 22.667 18.165 1.00 93.38 100 GLY A C 1
ATOM 725 O O . GLY A 1 100 ? -9.994 22.297 17.586 1.00 93.38 100 GLY A O 1
ATOM 726 N N . GLU A 1 101 ? -7.774 22.167 17.834 1.00 93.25 101 GLU A N 1
ATOM 727 C CA . GLU A 1 101 ? -7.630 21.120 16.822 1.00 93.25 101 GLU A CA 1
ATOM 728 C C . GLU A 1 101 ? -8.211 19.788 17.302 1.00 93.25 101 GLU A C 1
ATOM 730 O O . GLU A 1 101 ? -7.928 19.312 18.402 1.00 93.25 101 GLU A O 1
ATOM 735 N N . ARG A 1 102 ? -8.982 19.139 16.426 1.00 94.44 102 ARG A N 1
ATOM 736 C CA . ARG A 1 102 ? -9.533 17.800 16.652 1.00 94.44 102 ARG A CA 1
ATOM 737 C C . ARG A 1 102 ? -8.776 16.747 15.865 1.00 94.44 102 ARG A C 1
ATOM 739 O O . ARG A 1 102 ? -8.220 17.027 14.804 1.00 94.44 102 ARG A O 1
ATOM 746 N N . GLY A 1 103 ? -8.810 15.518 16.352 1.00 92.38 103 GLY A N 1
ATOM 747 C CA . GLY A 1 103 ? -8.120 14.393 15.731 1.00 92.38 103 GLY A CA 1
ATOM 748 C C . GLY A 1 103 ? -8.656 13.036 16.167 1.00 92.38 103 GLY A C 1
ATOM 749 O O . GLY A 1 103 ? -9.621 12.936 16.926 1.00 92.38 103 GLY A O 1
ATOM 750 N N . LEU A 1 104 ? -8.022 11.985 15.670 1.00 92.25 104 LEU A N 1
ATOM 751 C CA . LEU A 1 104 ? -8.234 10.620 16.127 1.00 92.25 104 LEU A CA 1
ATOM 752 C C . LEU A 1 104 ? -6.960 10.125 16.791 1.00 92.25 104 LEU A C 1
ATOM 754 O O . LEU A 1 104 ? -5.874 10.257 16.222 1.00 92.25 104 LEU A O 1
ATOM 758 N N . TRP A 1 105 ? -7.116 9.535 17.969 1.00 90.44 105 TRP A N 1
ATOM 759 C CA . TRP A 1 105 ? -6.022 8.969 18.742 1.00 90.44 105 TRP A CA 1
ATOM 760 C C . TRP A 1 105 ? -6.308 7.514 19.070 1.00 90.44 105 TRP A C 1
ATOM 762 O O . TRP A 1 105 ? -7.439 7.144 19.392 1.00 90.44 105 TRP A O 1
ATOM 772 N N . LEU A 1 106 ? -5.259 6.709 18.980 1.00 88.56 106 LEU A N 1
ATOM 773 C CA . LEU A 1 106 ? -5.251 5.302 19.323 1.00 88.56 106 LEU A CA 1
ATOM 774 C C . LEU A 1 106 ? -4.360 5.108 20.545 1.00 88.56 106 LEU A C 1
ATOM 776 O O . LEU A 1 106 ? -3.181 5.441 20.504 1.00 88.56 106 LEU A O 1
ATOM 780 N N . ASN A 1 107 ? -4.916 4.566 21.617 1.00 86.81 107 ASN A N 1
ATOM 781 C CA . ASN A 1 107 ? -4.127 4.022 22.707 1.00 86.81 107 ASN A CA 1
ATOM 782 C C . ASN A 1 107 ? -3.594 2.654 22.265 1.00 86.81 107 ASN A C 1
ATOM 784 O O . ASN A 1 107 ? -4.388 1.794 21.880 1.00 86.81 107 ASN A O 1
ATOM 788 N N . ILE A 1 108 ? -2.270 2.495 22.283 1.00 80.81 108 ILE A N 1
ATOM 789 C CA . ILE A 1 108 ? -1.557 1.282 21.851 1.00 80.81 108 ILE A CA 1
ATOM 790 C C . ILE A 1 108 ? -0.975 0.477 23.024 1.00 80.81 108 ILE A C 1
ATOM 792 O O . ILE A 1 108 ? -0.147 -0.407 22.810 1.00 80.81 108 ILE A O 1
ATOM 796 N N . GLY A 1 109 ? -1.392 0.787 24.250 1.00 78.56 109 GLY A N 1
ATOM 797 C CA . GLY A 1 109 ? -0.966 0.134 25.481 1.00 78.56 109 GLY A CA 1
ATOM 798 C C . GLY A 1 109 ? -0.478 1.130 26.528 1.00 78.56 109 GLY A C 1
ATOM 799 O O . GLY A 1 109 ? -0.761 2.328 26.475 1.00 78.56 109 GLY A O 1
ATOM 800 N N . SER A 1 110 ? 0.296 0.633 27.486 1.00 79.12 110 SER A N 1
ATOM 801 C CA . SER A 1 110 ? 0.832 1.440 28.582 1.00 79.12 110 SER A CA 1
ATOM 802 C C . SER A 1 110 ? 2.350 1.547 28.534 1.00 79.12 110 SER A C 1
ATOM 804 O O . SER A 1 110 ? 3.041 0.690 27.987 1.00 79.12 110 SER A O 1
ATOM 806 N N . HIS A 1 111 ? 2.879 2.605 29.142 1.00 75.00 111 HIS A N 1
ATOM 807 C CA . HIS A 1 111 ? 4.311 2.824 29.267 1.00 75.00 111 HIS A CA 1
ATOM 808 C C . HIS A 1 111 ? 4.982 1.681 30.045 1.00 75.00 111 HIS A C 1
ATOM 810 O O . HIS A 1 111 ? 4.549 1.344 31.146 1.00 75.00 111 HIS A O 1
ATOM 816 N N . GLU A 1 112 ? 6.085 1.135 29.521 1.00 73.00 112 GLU A N 1
ATOM 817 C CA . GLU A 1 112 ? 6.781 -0.026 30.111 1.00 73.00 112 GLU A CA 1
ATOM 818 C C . GLU A 1 112 ? 7.174 0.207 31.579 1.00 73.00 112 GLU A C 1
ATOM 820 O O . GLU A 1 112 ? 6.996 -0.659 32.431 1.00 73.00 112 GLU A O 1
ATOM 825 N N . ASN A 1 113 ? 7.644 1.418 31.894 1.00 76.81 113 ASN A N 1
ATOM 826 C CA . ASN A 1 113 ? 8.041 1.801 33.256 1.00 76.81 113 ASN A CA 1
ATOM 827 C C . ASN A 1 113 ? 6.889 2.363 34.110 1.00 76.81 113 ASN A C 1
ATOM 829 O O . ASN A 1 113 ? 7.091 2.660 35.285 1.00 76.81 113 ASN A O 1
ATOM 833 N N . ASN A 1 114 ? 5.702 2.573 33.531 1.00 75.56 114 ASN A N 1
ATOM 834 C CA . ASN A 1 114 ? 4.532 3.054 34.263 1.00 75.56 114 ASN A CA 1
ATOM 835 C C . ASN A 1 114 ? 3.238 2.538 33.604 1.00 75.56 114 ASN A C 1
ATOM 837 O O . ASN A 1 114 ? 2.661 3.233 32.764 1.00 75.56 114 ASN A O 1
ATOM 841 N N . PRO A 1 115 ? 2.750 1.351 34.011 1.00 74.50 115 PRO A N 1
ATOM 842 C CA . PRO A 1 115 ? 1.571 0.714 33.419 1.00 74.50 115 PRO A CA 1
ATOM 843 C C . PRO A 1 115 ? 0.278 1.539 33.502 1.00 74.50 115 PRO A C 1
ATOM 845 O O . PRO A 1 115 ? -0.687 1.244 32.803 1.00 74.50 115 PRO A O 1
ATOM 848 N N . ASN A 1 116 ? 0.244 2.577 34.342 1.00 75.56 116 ASN A N 1
ATOM 849 C CA . ASN A 1 116 ? -0.905 3.472 34.475 1.00 75.56 116 ASN A CA 1
ATOM 850 C C . ASN A 1 116 ? -0.884 4.641 33.477 1.00 75.56 116 ASN A C 1
ATOM 852 O O . ASN A 1 116 ? -1.848 5.403 33.420 1.00 75.56 116 ASN A O 1
ATOM 856 N N . VAL A 1 117 ? 0.201 4.811 32.714 1.00 78.56 117 VAL A N 1
ATOM 857 C CA . VAL A 1 117 ? 0.341 5.882 31.721 1.00 78.56 117 VAL A CA 1
ATOM 858 C C . VAL A 1 117 ? 0.085 5.304 30.329 1.00 78.56 117 VAL A C 1
ATOM 860 O O . VAL A 1 117 ? 0.928 4.554 29.833 1.00 78.56 117 VAL A O 1
ATOM 863 N N . PRO A 1 118 ? -1.052 5.631 29.690 1.00 78.88 118 PRO A N 1
ATOM 864 C CA . PRO A 1 118 ? -1.352 5.162 28.344 1.00 78.88 118 PRO A CA 1
ATOM 865 C C . PRO A 1 118 ? -0.425 5.805 27.306 1.00 78.88 118 PRO A C 1
ATOM 867 O O . PRO A 1 118 ? -0.079 6.983 27.414 1.00 78.88 118 PRO A O 1
ATOM 870 N N . ILE A 1 119 ? -0.071 5.045 26.272 1.00 81.50 119 ILE A N 1
ATOM 871 C CA . ILE A 1 119 ? 0.670 5.529 25.107 1.00 81.50 119 ILE A CA 1
ATOM 872 C C . ILE A 1 119 ? -0.332 5.829 23.999 1.00 81.50 119 ILE A C 1
ATOM 874 O O . ILE A 1 119 ? -1.013 4.928 23.507 1.00 81.50 119 ILE A O 1
ATOM 878 N N . TRP A 1 120 ? -0.392 7.092 23.579 1.00 83.38 120 TRP A N 1
ATOM 879 C CA . TRP A 1 120 ? -1.287 7.537 22.517 1.00 83.38 120 TRP A CA 1
ATOM 880 C C . TRP A 1 120 ? -0.534 7.783 21.209 1.00 83.38 120 TRP A C 1
ATOM 882 O O . TRP A 1 120 ? 0.465 8.498 21.152 1.00 83.38 120 TRP A O 1
ATOM 892 N N . GLU A 1 121 ? -1.067 7.232 20.124 1.00 83.00 121 GLU A N 1
ATOM 893 C CA . GLU A 1 121 ? -0.635 7.488 18.756 1.00 83.00 121 GLU A CA 1
ATOM 894 C C . GLU A 1 121 ? -1.701 8.316 18.030 1.00 83.00 121 GLU A C 1
ATOM 896 O O . GLU A 1 121 ? -2.898 8.026 18.092 1.00 83.00 121 GLU A O 1
ATOM 901 N N . THR A 1 122 ? -1.284 9.375 17.332 1.00 83.62 122 THR A N 1
ATOM 902 C CA . THR A 1 122 ? -2.209 10.198 16.539 1.00 83.62 122 THR A CA 1
ATOM 903 C C . THR A 1 122 ? -2.432 9.541 15.179 1.00 83.62 122 THR A C 1
ATOM 905 O O . THR A 1 122 ? -1.507 9.456 14.378 1.00 83.62 122 THR A O 1
ATOM 908 N N . LEU A 1 123 ? -3.667 9.128 14.881 1.00 81.56 123 LEU A N 1
ATOM 909 C CA . LEU A 1 123 ? -4.035 8.556 13.578 1.00 81.56 123 LEU A CA 1
ATOM 910 C C . LEU A 1 123 ? -4.303 9.624 12.509 1.00 81.56 123 LEU A C 1
ATOM 912 O O . LEU A 1 123 ? -4.281 9.329 11.315 1.00 81.56 123 LEU A O 1
ATOM 916 N N . GLY A 1 124 ? -4.611 10.847 12.933 1.00 84.94 124 GLY A N 1
ATOM 917 C CA . GLY A 1 124 ? -4.826 11.992 12.054 1.00 84.94 124 GLY A CA 1
ATOM 918 C C . GLY A 1 124 ? -5.408 13.181 12.809 1.00 84.94 124 GLY A C 1
ATOM 919 O O . GLY A 1 124 ? -6.070 13.010 13.832 1.00 84.94 124 GLY A O 1
ATOM 920 N N . ARG A 1 125 ? -5.182 14.391 12.292 1.00 88.75 125 ARG A N 1
ATOM 921 C CA . ARG A 1 125 ? -5.780 15.635 12.800 1.00 88.75 125 ARG A CA 1
ATOM 922 C C . ARG A 1 125 ? -6.625 16.266 11.709 1.00 88.75 125 ARG A C 1
ATOM 924 O O . ARG A 1 125 ? -6.168 16.391 10.579 1.00 88.75 125 ARG A O 1
ATOM 931 N N . ALA A 1 126 ? -7.827 16.710 12.057 1.00 89.81 126 ALA A N 1
ATOM 932 C CA . ALA A 1 126 ? -8.825 17.205 11.113 1.00 89.81 126 ALA A CA 1
ATOM 933 C C . ALA A 1 126 ? -8.303 18.330 10.210 1.00 89.81 126 ALA A C 1
ATOM 935 O O . ALA A 1 126 ? -8.610 18.353 9.025 1.00 89.81 126 ALA A O 1
ATOM 936 N N . LYS A 1 127 ? -7.481 19.231 10.760 1.00 87.94 127 LYS A N 1
ATOM 937 C CA . LYS A 1 127 ? -6.908 20.369 10.030 1.00 87.94 127 LYS A CA 1
ATOM 938 C C . LYS A 1 127 ? -5.816 19.966 9.026 1.00 87.94 127 LYS A C 1
ATOM 940 O O . LYS A 1 127 ? -5.637 20.652 8.027 1.00 87.94 127 LYS A O 1
ATOM 945 N N . HIS A 1 128 ? -5.102 18.865 9.280 1.00 84.94 128 HIS A N 1
ATOM 946 C CA . HIS A 1 128 ? -3.846 18.521 8.587 1.00 84.94 128 HIS A CA 1
ATOM 947 C C . HIS A 1 128 ? -3.890 17.192 7.838 1.00 84.94 128 HIS A C 1
ATOM 949 O O . HIS A 1 128 ? -2.949 16.840 7.136 1.00 84.94 128 HIS A O 1
ATOM 955 N N . THR A 1 129 ? -4.965 16.427 7.999 1.00 85.06 129 THR A N 1
ATOM 956 C CA . THR A 1 129 ? -5.177 15.155 7.315 1.00 85.06 129 THR A CA 1
ATOM 957 C C . THR A 1 129 ? -6.246 15.371 6.241 1.00 85.06 129 THR A C 1
ATOM 959 O O . THR A 1 129 ? -7.423 15.439 6.595 1.00 85.06 129 THR A O 1
ATOM 962 N N . PRO A 1 130 ? -5.875 15.474 4.946 1.00 81.69 130 PRO A N 1
ATOM 963 C CA . PRO A 1 130 ? -6.827 15.737 3.861 1.00 81.69 130 PRO A CA 1
ATOM 964 C C . PRO A 1 130 ? -8.028 14.782 3.855 1.00 81.69 130 PRO A C 1
ATOM 966 O O . PRO A 1 130 ? -9.160 15.207 3.657 1.00 81.69 130 PRO A O 1
ATOM 969 N N . ASP A 1 131 ? -7.791 13.511 4.183 1.00 84.50 131 ASP A N 1
ATOM 970 C CA . ASP A 1 131 ? -8.815 12.467 4.236 1.00 84.50 131 ASP A CA 1
ATOM 971 C C . ASP A 1 131 ? -9.283 12.147 5.666 1.00 84.50 131 ASP A C 1
ATOM 973 O O . ASP A 1 131 ? -9.681 11.020 5.965 1.00 84.50 131 ASP A O 1
ATOM 977 N N . PHE A 1 132 ? -9.262 13.123 6.582 1.00 87.75 132 PHE A N 1
ATOM 978 C CA . PHE A 1 132 ? -9.725 12.912 7.958 1.00 87.75 132 PHE A CA 1
ATOM 979 C C . PHE A 1 132 ? -11.141 12.307 8.061 1.00 87.75 132 PHE A C 1
ATOM 981 O O . PHE A 1 132 ? -11.326 11.413 8.892 1.00 87.75 132 PHE A O 1
ATOM 988 N N . PRO A 1 133 ? -12.129 12.681 7.214 1.00 92.75 133 PRO A N 1
ATOM 989 C CA . PRO A 1 133 ? -13.437 12.023 7.215 1.00 92.75 133 PRO A CA 1
ATOM 990 C C . PRO A 1 133 ? -13.369 10.506 6.991 1.00 92.75 133 PRO A C 1
ATOM 992 O O . PRO A 1 133 ? -14.130 9.769 7.611 1.00 92.75 133 PRO A O 1
ATOM 995 N N . ARG A 1 134 ? -12.420 10.010 6.181 1.00 90.12 134 ARG A N 1
ATOM 996 C CA . ARG A 1 134 ? -12.210 8.564 5.986 1.00 90.12 134 ARG A CA 1
ATOM 997 C C . ARG A 1 134 ? -11.659 7.891 7.245 1.00 90.12 134 ARG A C 1
ATOM 999 O O . ARG A 1 134 ? -11.989 6.738 7.514 1.00 90.12 134 ARG A O 1
ATOM 1006 N N . CYS A 1 135 ? -10.839 8.588 8.031 1.00 89.50 135 CYS A N 1
ATOM 1007 C CA . CYS A 1 135 ? -10.385 8.079 9.327 1.00 89.50 135 CYS A CA 1
ATOM 1008 C C . CYS A 1 135 ? -11.544 7.989 10.332 1.00 89.50 135 CYS A C 1
ATOM 1010 O O . CYS A 1 135 ? -11.612 7.028 11.095 1.00 89.50 135 CYS A O 1
ATOM 1012 N N . VAL A 1 136 ? -12.467 8.957 10.309 1.00 92.62 136 VAL A N 1
ATOM 1013 C CA . VAL A 1 136 ? -13.682 8.930 11.141 1.00 92.62 136 VAL A CA 1
ATOM 1014 C C . VAL A 1 136 ? -14.605 7.786 10.726 1.00 92.62 136 VAL A C 1
ATOM 1016 O O . VAL A 1 136 ? -15.014 7.017 11.586 1.00 92.62 136 VAL A O 1
ATOM 1019 N N . GLU A 1 137 ? -14.851 7.598 9.427 1.00 94.62 137 GLU A N 1
ATOM 1020 C CA . GLU A 1 137 ? -15.652 6.477 8.903 1.00 94.62 137 GLU A CA 1
ATOM 1021 C C . GLU A 1 137 ? -15.078 5.110 9.323 1.00 94.62 137 GLU A C 1
ATOM 1023 O O . GLU A 1 137 ? -15.817 4.192 9.689 1.00 94.62 137 GLU A O 1
ATOM 1028 N N . TRP A 1 138 ? -13.748 4.971 9.333 1.00 93.31 138 TRP A N 1
ATOM 1029 C CA . TRP A 1 138 ? -13.081 3.781 9.863 1.00 93.31 138 TRP A CA 1
ATOM 1030 C C . TRP A 1 138 ? -13.331 3.593 11.367 1.00 93.31 138 TRP A C 1
ATOM 1032 O O . TRP A 1 138 ? -13.672 2.490 11.795 1.00 93.31 138 TRP A O 1
ATOM 1042 N N . ALA A 1 139 ? -13.239 4.662 12.162 1.00 93.00 139 ALA A N 1
ATOM 1043 C CA . ALA A 1 139 ? -13.500 4.612 13.601 1.00 93.00 139 ALA A CA 1
ATOM 1044 C C . ALA A 1 139 ? -14.964 4.259 13.928 1.00 93.00 139 ALA A C 1
ATOM 1046 O O . ALA A 1 139 ? -15.224 3.424 14.793 1.00 93.00 139 ALA A O 1
ATOM 1047 N N . GLU A 1 140 ? -15.919 4.828 13.194 1.00 95.06 140 GLU A N 1
ATOM 1048 C CA . GLU A 1 140 ? -17.348 4.507 13.308 1.00 95.06 140 GLU A CA 1
ATOM 1049 C C . GLU A 1 140 ? -17.645 3.064 12.889 1.00 95.06 140 GLU A C 1
ATOM 1051 O O . GLU A 1 140 ? -18.477 2.383 13.491 1.00 95.06 140 GLU A O 1
ATOM 1056 N N . THR A 1 141 ? -16.922 2.557 11.888 1.00 95.31 141 THR A N 1
ATOM 1057 C CA . THR A 1 141 ? -17.014 1.150 11.497 1.00 95.31 141 THR A CA 1
ATOM 1058 C C . THR A 1 141 ? -16.566 0.232 12.633 1.00 95.31 141 THR A C 1
ATOM 1060 O O . THR A 1 141 ? -17.250 -0.753 12.908 1.00 95.31 141 THR A O 1
ATOM 1063 N N . ILE A 1 142 ? -15.464 0.558 13.314 1.00 92.25 142 ILE A N 1
ATOM 1064 C CA . ILE A 1 142 ? -14.984 -0.198 14.479 1.00 92.25 142 ILE A CA 1
ATOM 1065 C C . ILE A 1 142 ? -16.024 -0.197 15.599 1.00 92.25 142 ILE A C 1
ATOM 1067 O O . ILE A 1 142 ? -16.348 -1.267 16.110 1.00 92.25 142 ILE A O 1
ATOM 1071 N N . GLU A 1 143 ? -16.573 0.969 15.949 1.00 93.06 143 GLU A N 1
ATOM 1072 C CA . GLU A 1 143 ? -17.608 1.096 16.986 1.00 93.06 143 GLU A CA 1
ATOM 1073 C C . GLU A 1 143 ? -18.810 0.193 16.685 1.00 93.06 143 GLU A C 1
ATOM 1075 O O . GLU A 1 143 ? -19.248 -0.586 17.534 1.00 93.06 143 GLU A O 1
ATOM 1080 N N . ARG A 1 144 ? -19.296 0.224 15.437 1.00 93.81 144 ARG A N 1
ATOM 1081 C CA . ARG A 1 144 ? -20.391 -0.641 14.987 1.00 93.81 144 ARG A CA 1
ATOM 1082 C C . ARG A 1 144 ? -20.047 -2.122 15.145 1.00 93.81 144 ARG A C 1
ATOM 1084 O O . ARG A 1 144 ? -20.871 -2.883 15.641 1.00 93.81 144 ARG A O 1
ATOM 1091 N N . LEU A 1 145 ? -18.857 -2.541 14.717 1.00 91.88 145 LEU A N 1
ATOM 1092 C CA . LEU A 1 145 ? -18.424 -3.943 14.764 1.00 91.88 145 LEU A CA 1
ATOM 1093 C C . LEU A 1 145 ? -18.186 -4.455 16.190 1.00 91.88 145 LEU A C 1
ATOM 1095 O O . LEU A 1 145 ? -18.420 -5.638 16.454 1.00 91.88 145 LEU A O 1
ATOM 1099 N N . ALA A 1 146 ? -17.739 -3.585 17.098 1.00 87.56 146 ALA A N 1
ATOM 1100 C CA . ALA A 1 146 ? -17.537 -3.913 18.507 1.00 87.56 146 ALA A CA 1
ATOM 1101 C C . ALA A 1 146 ? -18.855 -4.302 19.198 1.00 87.56 146 ALA A C 1
ATOM 1103 O O . ALA A 1 146 ? -18.866 -5.179 20.058 1.00 87.56 146 ALA A O 1
ATOM 1104 N N . GLY A 1 147 ? -19.977 -3.712 18.769 1.00 86.56 147 GLY A N 1
ATOM 1105 C CA . GLY A 1 147 ? -21.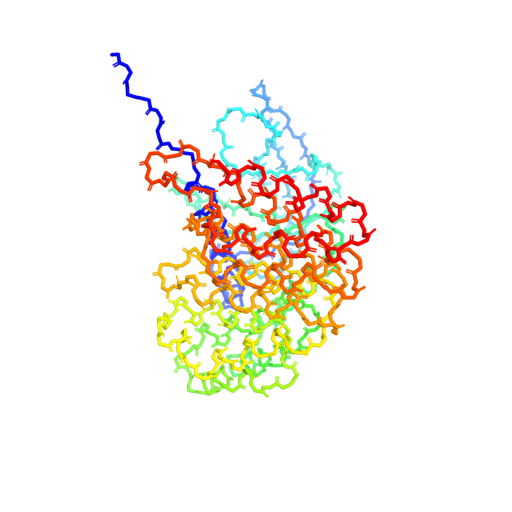315 -4.043 19.266 1.00 86.56 147 GLY A CA 1
ATOM 1106 C C . GLY A 1 147 ? -21.925 -5.337 18.708 1.00 86.56 147 GLY A C 1
ATOM 1107 O O . GLY A 1 147 ? -22.969 -5.765 19.197 1.00 86.56 147 GLY A O 1
ATOM 1108 N N . LEU A 1 148 ? -21.315 -5.965 17.696 1.00 90.69 148 LEU A N 1
ATOM 1109 C CA . LEU A 1 148 ? -21.851 -7.174 17.058 1.00 90.69 148 LEU A CA 1
ATOM 1110 C C . LEU A 1 148 ? -21.380 -8.456 17.744 1.00 90.69 148 LEU A C 1
ATOM 1112 O O . LEU A 1 148 ? -20.248 -8.545 18.230 1.00 90.69 148 LEU A O 1
ATOM 1116 N N . LYS A 1 149 ? -22.223 -9.495 17.691 1.00 89.56 149 LYS A N 1
ATOM 1117 C CA . LYS A 1 149 ? -21.833 -10.859 18.081 1.00 89.56 149 LYS A CA 1
ATOM 1118 C C . LYS A 1 149 ? -20.836 -11.446 17.070 1.00 89.56 149 LYS A C 1
ATOM 1120 O O . LYS A 1 149 ? -20.861 -11.045 15.905 1.00 89.56 149 LYS A O 1
ATOM 1125 N N . PRO A 1 150 ? -20.006 -12.440 17.447 1.00 87.12 150 PRO A N 1
ATOM 1126 C CA . PRO A 1 150 ? -18.960 -12.957 16.559 1.00 87.12 150 PRO A CA 1
ATOM 1127 C C . PRO A 1 150 ? -19.443 -13.398 15.159 1.00 87.12 150 PRO A C 1
ATOM 1129 O O . PRO A 1 150 ? -18.846 -12.952 14.180 1.00 87.12 150 PRO A O 1
ATOM 1132 N N . PRO A 1 151 ? -20.549 -14.158 14.996 1.00 88.62 151 PRO A N 1
ATOM 1133 C CA . PRO A 1 151 ? -21.012 -14.559 13.660 1.00 88.62 151 PRO A CA 1
ATOM 1134 C C . PRO A 1 151 ? -21.471 -13.379 12.787 1.00 88.62 151 PRO A C 1
ATOM 1136 O O . PRO A 1 151 ? -21.212 -13.342 11.585 1.00 88.62 151 PRO A O 1
ATOM 1139 N N . GLU A 1 152 ? -22.133 -12.389 13.391 1.00 91.81 152 GLU A N 1
ATOM 1140 C CA . GLU A 1 152 ? -22.593 -11.172 12.709 1.00 91.81 152 GLU A CA 1
ATOM 1141 C C . GLU A 1 152 ? -21.409 -10.285 12.314 1.00 91.81 152 GLU A C 1
ATOM 1143 O O . GLU A 1 152 ? -21.379 -9.741 11.211 1.00 91.81 152 GLU A O 1
ATOM 1148 N N . ARG A 1 153 ? -20.404 -10.188 13.192 1.00 90.44 153 ARG A N 1
ATOM 1149 C CA . ARG A 1 153 ? -19.158 -9.462 12.938 1.00 90.44 153 ARG A CA 1
ATOM 1150 C C . ARG A 1 153 ? -18.386 -10.072 11.775 1.00 90.44 153 ARG A C 1
ATOM 1152 O O . ARG A 1 153 ? -17.926 -9.331 10.914 1.00 90.44 153 ARG A O 1
ATOM 1159 N N . LEU A 1 154 ? -18.286 -11.400 11.715 1.00 88.75 154 LEU A N 1
ATOM 1160 C CA . LEU A 1 154 ? -17.643 -12.106 10.605 1.00 88.75 154 LEU A CA 1
ATOM 1161 C C . LEU A 1 154 ? -18.371 -11.881 9.282 1.00 88.75 154 LEU A C 1
ATOM 1163 O O . LEU A 1 154 ? -17.728 -11.644 8.262 1.00 88.75 154 LEU A O 1
ATOM 1167 N N . LYS A 1 155 ? -19.709 -11.904 9.292 1.00 91.81 155 LYS A N 1
ATOM 1168 C CA . LYS A 1 155 ? -20.500 -11.546 8.110 1.00 91.81 155 LYS A CA 1
ATOM 1169 C C . LYS A 1 155 ? -20.200 -10.111 7.668 1.00 91.81 155 LYS A C 1
ATOM 1171 O O . LYS A 1 155 ? -19.842 -9.901 6.516 1.00 91.81 155 LYS A O 1
ATOM 1176 N N . ALA A 1 156 ? -20.258 -9.153 8.594 1.00 93.62 156 ALA A N 1
ATOM 1177 C CA . ALA A 1 156 ? -19.952 -7.758 8.300 1.00 93.62 156 ALA A CA 1
ATOM 1178 C C . ALA A 1 156 ? -18.514 -7.575 7.779 1.00 93.62 156 ALA A C 1
ATOM 1180 O O . ALA A 1 156 ? -18.298 -6.804 6.853 1.00 93.62 156 ALA A O 1
ATOM 1181 N N . ALA A 1 157 ? -17.534 -8.305 8.317 1.00 92.38 157 ALA A N 1
ATOM 1182 C CA . ALA A 1 157 ? -16.142 -8.237 7.874 1.00 92.38 157 ALA A CA 1
ATOM 1183 C C . ALA A 1 157 ? -15.959 -8.651 6.401 1.00 92.38 157 ALA A C 1
ATOM 1185 O O . ALA A 1 157 ? -15.154 -8.047 5.689 1.00 92.38 157 ALA A O 1
ATOM 1186 N N . ARG A 1 158 ? -16.741 -9.626 5.918 1.00 94.31 158 ARG A N 1
ATOM 1187 C CA . ARG A 1 158 ? -16.758 -10.021 4.498 1.00 94.31 158 ARG A CA 1
ATOM 1188 C C . ARG A 1 158 ? -17.267 -8.890 3.617 1.00 94.31 158 ARG A C 1
ATOM 1190 O O . ARG A 1 158 ? -16.597 -8.543 2.648 1.00 94.31 158 ARG A O 1
ATOM 1197 N N . ASP A 1 159 ? -18.382 -8.275 4.005 1.00 95.12 159 ASP A N 1
ATOM 1198 C CA . ASP A 1 159 ? -18.978 -7.152 3.273 1.00 95.12 159 ASP A CA 1
ATOM 1199 C C . ASP A 1 159 ? -18.017 -5.951 3.220 1.00 95.12 159 ASP A C 1
ATOM 1201 O O . ASP A 1 159 ? -17.915 -5.256 2.209 1.00 95.12 159 ASP A O 1
ATOM 1205 N N . LEU A 1 160 ? -17.246 -5.726 4.292 1.00 96.69 160 LEU A N 1
ATOM 1206 C CA . LEU A 1 160 ? -16.272 -4.637 4.342 1.00 96.69 160 LEU A CA 1
ATOM 1207 C C . LEU A 1 160 ? -15.118 -4.818 3.356 1.00 96.69 160 LEU A C 1
ATOM 1209 O O . LEU A 1 160 ? -14.566 -3.816 2.917 1.00 96.69 160 LEU A O 1
ATOM 1213 N N . CYS A 1 161 ? -14.773 -6.039 2.939 1.00 96.44 161 CYS A N 1
ATOM 1214 C CA . CYS A 1 161 ? -13.667 -6.260 2.001 1.00 96.44 161 CYS A CA 1
ATOM 1215 C C . CYS A 1 161 ? -13.875 -5.562 0.639 1.00 96.44 161 CYS A C 1
ATOM 1217 O O . CYS A 1 161 ? -12.897 -5.285 -0.056 1.00 96.44 161 CYS A O 1
ATOM 1219 N N . GLY A 1 162 ? -15.120 -5.246 0.261 1.00 95.44 162 GLY A N 1
ATOM 1220 C CA . GLY A 1 162 ? -15.452 -4.464 -0.937 1.00 95.44 162 GLY A CA 1
ATOM 1221 C C . GLY A 1 162 ? -15.664 -2.967 -0.697 1.00 95.44 162 GLY A C 1
ATOM 1222 O O . GLY A 1 162 ? -16.128 -2.247 -1.578 1.00 95.44 162 GLY A O 1
ATOM 1223 N N . HIS A 1 163 ? -15.356 -2.467 0.500 1.00 96.19 163 HIS A N 1
ATOM 1224 C CA . HIS A 1 163 ? -15.652 -1.091 0.870 1.00 96.19 163 HIS A CA 1
ATOM 1225 C C . HIS A 1 163 ? -14.757 -0.074 0.138 1.00 96.19 163 HIS A C 1
ATOM 1227 O O . HIS A 1 163 ? -13.554 -0.276 -0.028 1.00 96.19 163 HIS A O 1
ATOM 1233 N N . ARG A 1 164 ? -15.339 1.068 -0.254 1.00 93.69 164 ARG A N 1
ATOM 1234 C CA . ARG A 1 164 ? -14.648 2.142 -1.001 1.00 93.69 164 ARG A CA 1
ATOM 1235 C C . ARG A 1 164 ? -13.539 2.839 -0.213 1.00 93.69 164 ARG A C 1
ATOM 1237 O O . ARG A 1 164 ? -12.597 3.357 -0.796 1.00 93.69 164 ARG A O 1
ATOM 1244 N N . ASN A 1 165 ? -13.689 2.916 1.108 1.00 92.81 165 ASN A N 1
ATOM 1245 C CA . ASN A 1 165 ? -12.671 3.467 1.996 1.00 92.81 165 ASN A CA 1
ATOM 1246 C C . ASN A 1 165 ? -11.599 2.393 2.229 1.00 92.81 165 ASN A C 1
ATOM 1248 O O . ASN A 1 165 ? -11.929 1.370 2.840 1.00 92.81 165 ASN A O 1
ATOM 1252 N N . PRO A 1 166 ? -10.340 2.622 1.805 1.00 91.44 166 PRO A N 1
ATOM 1253 C CA . PRO A 1 166 ? -9.271 1.635 1.906 1.00 91.44 1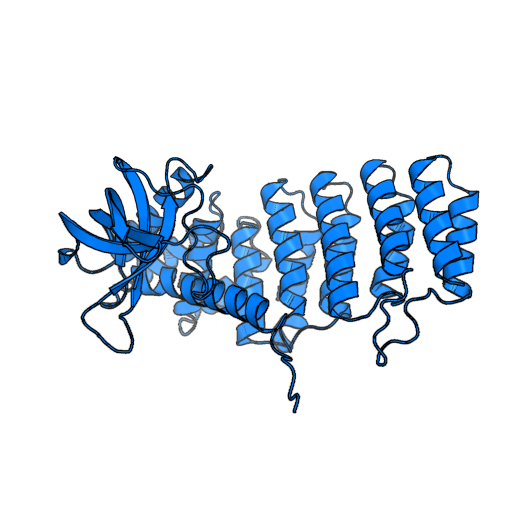66 PRO A CA 1
ATOM 1254 C C . PRO A 1 166 ? -9.105 1.064 3.315 1.00 91.44 166 PRO A C 1
ATOM 1256 O O . PRO A 1 166 ? -9.095 -0.150 3.478 1.00 91.44 166 PRO A O 1
ATOM 1259 N N . ARG A 1 167 ? -9.083 1.917 4.350 1.00 90.00 167 ARG A N 1
ATOM 1260 C CA . ARG A 1 167 ? -8.869 1.476 5.741 1.00 90.00 167 ARG A CA 1
ATOM 1261 C C . ARG A 1 167 ? -9.997 0.580 6.245 1.00 90.00 167 ARG A C 1
ATOM 1263 O O . ARG A 1 167 ? -9.756 -0.345 7.012 1.00 90.00 167 ARG A O 1
ATOM 1270 N N . VAL A 1 168 ? -11.230 0.851 5.819 1.00 94.62 168 VAL A N 1
ATOM 1271 C CA . VAL A 1 168 ? -12.393 0.016 6.156 1.00 94.62 168 VAL A CA 1
ATOM 1272 C C . VAL A 1 168 ? -12.302 -1.342 5.461 1.00 94.62 168 VAL A C 1
ATOM 1274 O O . VAL A 1 168 ? -12.613 -2.362 6.072 1.00 94.62 168 VAL A O 1
ATOM 1277 N N . ALA A 1 169 ? -11.835 -1.374 4.214 1.00 95.38 169 ALA A N 1
ATOM 1278 C CA . ALA A 1 169 ? -11.665 -2.631 3.504 1.00 95.38 169 ALA A CA 1
ATOM 1279 C C . ALA A 1 169 ? -10.524 -3.490 4.053 1.00 95.38 169 ALA A C 1
ATOM 1281 O O . ALA A 1 169 ? -10.676 -4.706 4.171 1.00 95.38 169 ALA A O 1
ATOM 1282 N N . GLU A 1 170 ? -9.418 -2.866 4.460 1.00 93.31 170 GLU A N 1
ATOM 1283 C CA . GLU A 1 170 ? -8.349 -3.553 5.186 1.00 93.31 170 GLU A CA 1
ATOM 1284 C C . GLU A 1 170 ? -8.853 -4.145 6.507 1.00 93.31 170 GLU A C 1
ATOM 1286 O O . GLU A 1 170 ? -8.578 -5.312 6.784 1.00 93.31 170 GLU A O 1
ATOM 1291 N N . LEU A 1 171 ? -9.653 -3.391 7.275 1.00 92.50 171 LEU A N 1
ATOM 1292 C CA . LEU A 1 171 ? -10.250 -3.855 8.533 1.00 92.50 171 LEU A CA 1
ATOM 1293 C C . LEU A 1 171 ? -11.089 -5.130 8.345 1.00 92.50 171 LEU A C 1
ATOM 1295 O O . LEU A 1 171 ? -11.034 -6.027 9.183 1.00 92.50 171 LEU A O 1
ATOM 1299 N N . GLY A 1 172 ? -11.832 -5.251 7.240 1.00 93.81 172 GLY A N 1
ATOM 1300 C CA . GLY A 1 172 ? -12.562 -6.482 6.917 1.00 93.81 172 GLY A CA 1
ATOM 1301 C C . GLY A 1 172 ? -11.642 -7.708 6.872 1.00 93.81 172 GLY A C 1
ATOM 1302 O O . GLY A 1 172 ? -11.922 -8.730 7.500 1.00 93.81 172 GLY A O 1
ATOM 1303 N N . VAL A 1 173 ? -10.493 -7.579 6.205 1.00 94.25 173 VAL A N 1
ATOM 1304 C CA . VAL A 1 173 ? -9.484 -8.646 6.122 1.00 94.25 173 VAL A CA 1
ATOM 1305 C C . VAL A 1 173 ? -8.813 -8.899 7.470 1.00 94.25 173 VAL A C 1
ATOM 1307 O O . VAL A 1 173 ? -8.615 -10.056 7.826 1.00 94.25 173 VAL A O 1
ATOM 1310 N N . GLU A 1 174 ? -8.494 -7.851 8.234 1.00 90.94 174 GLU A N 1
ATOM 1311 C CA . GLU A 1 174 ? -7.934 -7.972 9.591 1.00 90.94 174 GLU A CA 1
ATOM 1312 C C . GLU A 1 174 ? -8.815 -8.823 10.501 1.00 90.94 174 GLU A C 1
ATOM 1314 O O . GLU A 1 174 ? -8.317 -9.720 11.175 1.00 90.94 174 GLU A O 1
ATOM 1319 N N . LEU A 1 175 ? -10.126 -8.588 10.486 1.00 89.19 175 LEU A N 1
ATOM 1320 C CA . LEU A 1 175 ? -11.075 -9.321 11.323 1.00 89.19 175 LEU A CA 1
ATOM 1321 C C . LEU A 1 175 ? -11.186 -10.784 10.912 1.00 89.19 175 LEU A C 1
ATOM 1323 O O . LEU A 1 175 ? -11.131 -11.669 11.761 1.00 89.19 175 LEU A O 1
ATOM 1327 N N . LEU A 1 176 ? -11.300 -11.043 9.610 1.00 89.62 176 LEU A N 1
ATOM 1328 C CA . LEU A 1 176 ? -11.353 -12.405 9.077 1.00 89.62 176 LEU A CA 1
ATOM 1329 C C . LEU A 1 176 ? -10.060 -13.173 9.359 1.00 89.62 176 LEU A C 1
ATOM 1331 O O . LEU A 1 176 ? -10.093 -14.373 9.620 1.00 89.62 176 LEU A O 1
ATOM 1335 N N . TYR A 1 177 ? -8.920 -12.485 9.306 1.00 86.81 177 TYR A N 1
ATOM 1336 C CA . TYR A 1 177 ? -7.620 -13.069 9.599 1.00 86.81 177 TYR A CA 1
ATOM 1337 C C . TYR A 1 177 ? -7.427 -13.324 11.099 1.00 86.81 177 TYR A C 1
ATOM 1339 O O . TYR A 1 177 ? -6.905 -14.370 11.478 1.00 86.81 177 TYR A O 1
ATOM 1347 N N . ALA A 1 178 ? -7.879 -12.415 11.966 1.00 83.31 178 ALA A N 1
ATOM 1348 C CA . ALA A 1 178 ? -7.810 -12.596 13.413 1.00 83.31 178 ALA A CA 1
ATOM 1349 C C . ALA A 1 178 ? -8.649 -13.795 13.891 1.00 83.31 178 ALA A C 1
ATOM 1351 O O . ALA A 1 178 ? -8.331 -14.396 14.916 1.00 83.31 178 ALA A O 1
ATOM 1352 N N . GLU A 1 179 ? -9.701 -14.150 13.152 1.00 78.25 179 GLU A N 1
ATOM 1353 C CA . GLU A 1 179 ? -10.566 -15.312 13.388 1.00 78.25 179 GLU A CA 1
ATOM 1354 C C . GLU A 1 179 ? -10.189 -16.511 12.487 1.00 78.25 179 GLU A C 1
ATOM 1356 O O . GLU A 1 179 ? -11.028 -17.359 12.195 1.00 78.25 179 GLU A O 1
ATOM 1361 N N . ALA A 1 180 ? -8.938 -16.614 12.013 1.00 68.50 180 ALA A N 1
ATOM 1362 C CA . ALA A 1 180 ? -8.513 -17.646 11.052 1.00 68.50 180 ALA A CA 1
ATOM 1363 C C . ALA A 1 180 ? -8.598 -19.107 11.556 1.00 68.50 180 ALA A C 1
ATOM 1365 O O . ALA A 1 180 ? -8.341 -20.038 10.783 1.00 68.50 180 ALA A O 1
ATOM 1366 N N . ASP A 1 181 ? -8.968 -19.339 12.814 1.00 74.56 181 ASP A N 1
ATOM 1367 C CA . ASP A 1 181 ? -9.325 -20.671 13.309 1.00 74.56 181 ASP A CA 1
ATOM 1368 C C . ASP A 1 181 ? -10.717 -21.120 12.830 1.00 74.56 181 ASP A C 1
ATOM 1370 O O . ASP A 1 181 ? -10.955 -22.322 12.671 1.00 74.56 181 ASP A O 1
ATOM 1374 N N . ASP A 1 182 ? -11.596 -20.174 12.484 1.00 80.62 182 ASP A N 1
ATOM 1375 C CA . ASP A 1 182 ? -12.883 -20.436 11.849 1.00 80.62 182 ASP A CA 1
ATOM 1376 C C . ASP A 1 182 ? -12.707 -20.891 10.388 1.00 80.62 182 ASP A C 1
ATOM 1378 O O . ASP A 1 182 ? -12.099 -20.220 9.545 1.00 80.62 182 ASP A O 1
ATOM 1382 N N . ALA A 1 183 ? -13.273 -22.057 10.066 1.00 85.69 183 ALA A N 1
ATOM 1383 C CA . ALA A 1 183 ? -13.155 -22.665 8.744 1.00 85.69 183 ALA A CA 1
ATOM 1384 C C . ALA A 1 183 ? -13.759 -21.783 7.642 1.00 85.69 183 ALA A C 1
ATOM 1386 O O . ALA A 1 183 ? -13.156 -21.654 6.574 1.00 85.69 183 ALA A O 1
ATOM 1387 N N . ALA A 1 184 ? -14.894 -21.134 7.917 1.00 85.81 184 ALA A N 1
ATOM 1388 C CA . ALA A 1 184 ? -15.572 -20.288 6.943 1.00 85.81 184 ALA A CA 1
ATOM 1389 C C . ALA A 1 184 ? -14.764 -19.016 6.635 1.00 85.81 184 ALA A C 1
ATOM 1391 O O . ALA A 1 184 ? -14.734 -18.548 5.497 1.00 85.81 184 ALA A O 1
ATOM 1392 N N . SER A 1 185 ? -14.069 -18.464 7.630 1.00 86.12 185 SER A N 1
ATOM 1393 C CA . SER A 1 185 ? -13.173 -17.317 7.459 1.00 86.12 185 SER A CA 1
ATOM 1394 C C . SER A 1 185 ? -11.937 -17.689 6.638 1.00 86.12 185 SER A C 1
ATOM 1396 O O . SER A 1 185 ? -11.573 -16.957 5.716 1.00 86.12 185 SER A O 1
ATOM 1398 N N . ARG A 1 186 ? -11.348 -18.872 6.863 1.00 85.81 186 ARG A N 1
ATOM 1399 C CA . ARG A 1 186 ? -10.266 -19.389 6.002 1.00 85.81 186 ARG A CA 1
ATOM 1400 C C . ARG A 1 186 ? -10.707 -19.605 4.562 1.00 85.81 186 ARG A C 1
ATOM 1402 O O . ARG A 1 186 ? -9.961 -19.265 3.646 1.00 85.81 186 ARG A O 1
ATOM 1409 N N . GLU A 1 187 ? -11.880 -20.195 4.358 1.00 89.75 187 GLU A N 1
ATOM 1410 C CA . GLU A 1 187 ? -12.427 -20.432 3.023 1.00 89.75 187 GLU A CA 1
ATOM 1411 C C . GLU A 1 187 ? -12.672 -19.111 2.289 1.00 89.75 187 GLU A C 1
ATOM 1413 O O . GLU A 1 187 ? -12.227 -18.942 1.154 1.00 89.75 187 GLU A O 1
ATOM 1418 N N . PHE A 1 188 ? -13.263 -18.130 2.974 1.00 91.25 188 PHE A N 1
ATOM 1419 C CA . PHE A 1 188 ? -13.473 -16.804 2.409 1.00 91.25 188 PHE A CA 1
ATOM 1420 C C . PHE A 1 188 ? -12.153 -16.110 2.041 1.00 91.25 188 PHE A C 1
ATOM 1422 O O . PHE A 1 188 ? -12.021 -15.613 0.927 1.00 91.25 188 PHE A O 1
ATOM 1429 N N . LEU A 1 189 ? -11.147 -16.112 2.927 1.00 91.88 189 LEU A N 1
ATOM 1430 C CA . LEU A 1 189 ? -9.837 -15.510 2.636 1.00 91.88 189 LEU A CA 1
ATOM 1431 C C . LEU A 1 189 ? -9.137 -16.181 1.443 1.00 91.88 189 LEU A C 1
ATOM 1433 O O . LEU A 1 189 ? -8.472 -15.498 0.667 1.00 91.88 189 LEU A O 1
ATOM 1437 N N . LYS A 1 190 ? -9.313 -17.497 1.258 1.00 90.75 190 LYS A N 1
ATOM 1438 C CA . LYS A 1 190 ? -8.813 -18.221 0.075 1.00 90.75 190 LYS A CA 1
ATOM 1439 C C . LYS A 1 190 ? -9.552 -17.835 -1.208 1.00 90.75 190 LYS A C 1
ATOM 1441 O O . LYS A 1 190 ? -8.928 -17.798 -2.263 1.00 90.75 190 LYS A O 1
ATOM 1446 N N . ALA A 1 191 ? -10.852 -17.554 -1.124 1.00 93.06 191 ALA A N 1
ATOM 1447 C CA . ALA A 1 191 ? -11.675 -17.139 -2.259 1.00 93.06 191 ALA A CA 1
ATOM 1448 C C . ALA A 1 1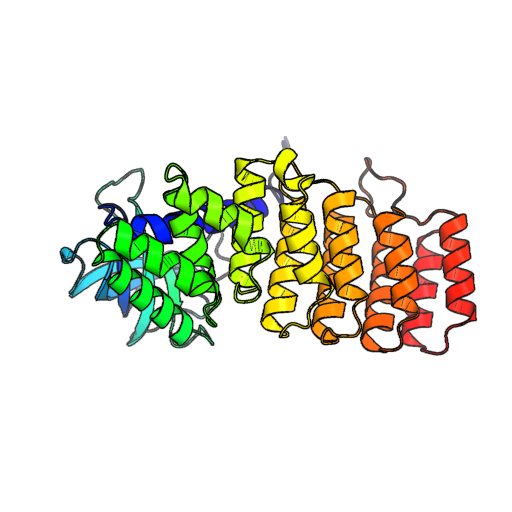91 ? -11.540 -15.641 -2.595 1.00 93.06 191 ALA A C 1
ATOM 1450 O O . ALA A 1 191 ? -11.827 -15.235 -3.721 1.00 93.06 191 ALA A O 1
ATOM 1451 N N . LEU A 1 192 ? -11.076 -14.818 -1.648 1.00 94.25 192 LEU A N 1
ATOM 1452 C CA . LEU A 1 192 ? -11.009 -13.362 -1.784 1.00 94.25 192 LEU A CA 1
ATOM 1453 C C . LEU A 1 192 ? -10.240 -12.869 -3.028 1.00 94.25 192 LEU A C 1
ATOM 1455 O O . LEU A 1 192 ? -10.731 -11.940 -3.672 1.00 94.25 192 LEU A O 1
ATOM 1459 N N . PRO A 1 193 ? -9.110 -13.479 -3.450 1.00 95.00 193 PRO A N 1
ATOM 1460 C CA . PRO A 1 193 ? -8.439 -13.102 -4.695 1.00 95.00 193 PRO A CA 1
ATOM 1461 C C . PRO A 1 193 ? -9.332 -13.194 -5.939 1.00 95.00 193 PRO A C 1
ATOM 1463 O O . PRO A 1 193 ? -9.180 -12.382 -6.847 1.00 95.00 193 PRO A O 1
ATOM 1466 N N . ALA A 1 194 ? -10.269 -14.147 -5.973 1.00 92.81 194 ALA A N 1
ATOM 1467 C CA . ALA A 1 194 ? -11.199 -14.354 -7.084 1.00 92.81 194 ALA A CA 1
ATOM 1468 C C . ALA A 1 194 ? -12.488 -13.519 -6.967 1.00 92.81 194 ALA A C 1
ATOM 1470 O O . ALA A 1 194 ? -13.259 -13.445 -7.922 1.00 92.81 194 ALA A O 1
ATOM 1471 N N . ASN A 1 195 ? -12.736 -12.879 -5.820 1.00 92.81 195 ASN A N 1
ATOM 1472 C CA . ASN A 1 195 ? -13.923 -12.059 -5.609 1.00 92.81 195 ASN A CA 1
ATOM 1473 C C . ASN A 1 195 ? -13.760 -10.688 -6.290 1.00 92.81 195 ASN A C 1
ATOM 1475 O O . ASN A 1 195 ? -12.965 -9.857 -5.846 1.00 92.81 195 ASN A O 1
ATOM 1479 N N . CYS A 1 196 ? -14.534 -10.429 -7.348 1.00 89.69 196 CYS A N 1
ATOM 1480 C CA . CYS A 1 196 ? -14.479 -9.172 -8.098 1.00 89.69 196 CYS A CA 1
ATOM 1481 C C . CYS A 1 196 ? -14.862 -7.939 -7.263 1.00 89.69 196 CYS A C 1
ATOM 1483 O O . CYS A 1 196 ? -14.343 -6.858 -7.533 1.00 89.69 196 CYS A O 1
ATOM 1485 N N . GLU A 1 197 ? -15.680 -8.105 -6.223 1.00 93.00 197 GLU A N 1
ATOM 1486 C CA . GLU A 1 197 ? -16.100 -7.028 -5.322 1.00 93.00 197 GLU A CA 1
ATOM 1487 C C . GLU A 1 197 ? -15.012 -6.646 -4.314 1.00 93.00 197 GLU A C 1
ATOM 1489 O O . GLU A 1 197 ? -15.068 -5.564 -3.740 1.00 93.00 197 GLU A O 1
ATOM 1494 N N . ALA A 1 198 ? -13.998 -7.496 -4.101 1.00 95.38 198 ALA A N 1
ATOM 1495 C CA . ALA A 1 198 ? -12.908 -7.187 -3.181 1.00 95.38 198 ALA A CA 1
ATOM 1496 C C . ALA A 1 198 ? -12.104 -5.972 -3.665 1.00 95.38 198 ALA A C 1
ATOM 1498 O O . ALA A 1 198 ? -11.615 -5.941 -4.802 1.00 95.38 198 ALA A O 1
ATOM 1499 N N . SER A 1 199 ? -11.926 -4.996 -2.774 1.00 95.62 199 SER A N 1
ATOM 1500 C CA . SER A 1 199 ? -11.178 -3.778 -3.066 1.00 95.62 199 SER A CA 1
ATOM 1501 C C . SER A 1 199 ? -9.675 -4.046 -3.151 1.00 95.62 199 SER A C 1
ATOM 1503 O O . SER A 1 199 ? -9.147 -5.022 -2.606 1.00 95.62 199 SER A O 1
ATOM 1505 N N . ARG A 1 200 ? -8.935 -3.137 -3.796 1.00 94.94 200 ARG A N 1
ATOM 1506 C CA . ARG A 1 200 ? -7.468 -3.231 -3.863 1.00 94.94 200 ARG A CA 1
ATOM 1507 C C . ARG A 1 200 ? -6.812 -3.166 -2.495 1.00 94.94 200 ARG A C 1
ATOM 1509 O O . ARG A 1 200 ? -5.847 -3.887 -2.266 1.00 94.94 200 ARG A O 1
ATOM 1516 N N . ALA A 1 201 ? -7.357 -2.361 -1.589 1.00 94.50 201 ALA A N 1
ATOM 1517 C CA . ALA A 1 201 ? -6.862 -2.254 -0.224 1.00 94.50 201 ALA A CA 1
ATOM 1518 C C . ALA A 1 201 ? -7.027 -3.579 0.540 1.00 94.50 201 ALA A C 1
ATOM 1520 O O . ALA A 1 201 ? -6.073 -4.056 1.152 1.00 94.50 201 ALA A O 1
ATOM 1521 N N . ALA A 1 202 ? -8.183 -4.242 0.407 1.00 96.25 202 ALA A N 1
ATOM 1522 C CA . ALA A 1 202 ? -8.394 -5.568 0.986 1.00 96.25 202 ALA A CA 1
ATOM 1523 C C . ALA A 1 202 ? -7.395 -6.598 0.430 1.00 96.25 202 ALA A C 1
ATOM 1525 O O . ALA A 1 202 ? -6.780 -7.337 1.194 1.00 96.25 202 ALA A O 1
ATOM 1526 N N . LEU A 1 203 ? -7.162 -6.620 -0.886 1.00 96.69 203 LEU A N 1
ATOM 1527 C CA . LEU A 1 203 ? -6.190 -7.539 -1.490 1.00 96.69 203 LEU A CA 1
ATOM 1528 C C . LEU A 1 203 ? -4.741 -7.255 -1.067 1.00 96.69 203 LEU A C 1
ATOM 1530 O O . LEU A 1 203 ? -3.988 -8.194 -0.814 1.00 96.69 203 LEU A O 1
ATOM 1534 N N . VAL A 1 204 ? -4.349 -5.979 -0.972 1.00 94.88 204 VAL A N 1
ATOM 1535 C CA . VAL A 1 204 ? -3.040 -5.563 -0.433 1.00 94.88 204 VAL A CA 1
ATOM 1536 C C . VAL A 1 204 ? -2.883 -6.103 0.980 1.00 94.88 204 VAL A C 1
ATOM 1538 O O . VAL A 1 204 ? -1.854 -6.692 1.325 1.00 94.88 204 VAL A O 1
ATOM 1541 N N . ARG A 1 205 ? -3.936 -5.967 1.789 1.00 92.94 205 ARG A N 1
ATOM 1542 C CA . ARG A 1 205 ? -3.904 -6.418 3.168 1.00 92.94 205 ARG A CA 1
ATOM 1543 C C . ARG A 1 205 ? -3.846 -7.930 3.308 1.00 92.94 205 ARG A C 1
ATOM 1545 O O . ARG A 1 205 ? -3.076 -8.435 4.125 1.00 92.94 205 ARG A O 1
ATOM 1552 N N . LEU A 1 206 ? -4.617 -8.635 2.487 1.00 94.69 206 LEU A N 1
ATOM 1553 C CA . LEU A 1 206 ? -4.603 -10.088 2.393 1.00 94.69 206 LEU A CA 1
ATOM 1554 C C . LEU A 1 206 ? -3.195 -10.588 2.061 1.00 94.69 206 LEU A C 1
ATOM 1556 O O . LEU A 1 206 ? -2.651 -11.397 2.808 1.00 94.69 206 LEU A O 1
ATOM 1560 N N . ASP A 1 207 ? -2.589 -10.078 0.984 1.00 93.94 207 ASP A N 1
ATOM 1561 C CA . ASP A 1 207 ? -1.246 -10.484 0.560 1.00 93.94 207 ASP A CA 1
ATOM 1562 C C . ASP A 1 207 ? -0.228 -10.247 1.680 1.00 93.94 207 ASP A C 1
ATOM 1564 O O . ASP A 1 207 ? 0.536 -11.147 2.020 1.00 93.94 207 ASP A O 1
ATOM 1568 N N . ARG A 1 208 ? -0.279 -9.085 2.342 1.00 90.00 208 ARG A N 1
ATOM 1569 C CA . ARG A 1 208 ? 0.610 -8.779 3.469 1.00 90.00 208 ARG A CA 1
ATOM 1570 C C . ARG A 1 208 ? 0.495 -9.803 4.600 1.00 90.00 208 ARG A C 1
ATOM 1572 O O . ARG A 1 208 ? 1.521 -10.288 5.079 1.00 90.00 208 ARG A O 1
ATOM 1579 N N . PHE A 1 209 ? -0.721 -10.133 5.032 1.00 88.31 209 PHE A N 1
ATOM 1580 C CA . PHE A 1 209 ? -0.921 -11.104 6.108 1.00 88.31 209 PHE A CA 1
ATOM 1581 C C . PHE A 1 209 ? -0.497 -12.514 5.710 1.00 88.31 209 PHE A C 1
ATOM 1583 O O . PHE A 1 209 ? 0.155 -13.203 6.494 1.00 88.31 209 PHE A O 1
ATOM 1590 N N . LEU A 1 210 ? -0.810 -12.937 4.486 1.00 89.38 210 LEU A N 1
ATOM 1591 C CA . LEU A 1 210 ? -0.485 -14.280 4.023 1.00 89.38 210 LEU A CA 1
ATOM 1592 C C . LEU A 1 210 ? 1.015 -14.468 3.762 1.00 89.38 210 LEU A C 1
ATOM 1594 O O . LEU A 1 210 ? 1.533 -15.545 4.043 1.00 89.38 210 LEU A O 1
ATOM 1598 N N . ILE A 1 211 ? 1.764 -13.434 3.355 1.00 88.00 211 ILE A N 1
ATOM 1599 C CA . ILE A 1 211 ? 3.235 -13.534 3.316 1.00 88.00 211 ILE A CA 1
ATOM 1600 C C . ILE A 1 211 ? 3.805 -13.680 4.740 1.00 88.00 211 ILE A C 1
ATOM 1602 O O . ILE A 1 211 ? 4.706 -14.495 4.968 1.00 88.00 211 ILE A O 1
ATOM 1606 N N . VAL A 1 212 ? 3.279 -12.938 5.721 1.00 84.75 212 VAL A N 1
ATOM 1607 C CA . VAL A 1 212 ? 3.734 -13.045 7.119 1.00 84.75 212 VAL A CA 1
ATOM 1608 C C . VAL A 1 212 ? 3.435 -14.432 7.692 1.00 84.75 212 VAL A C 1
ATOM 1610 O O . VAL A 1 212 ? 4.321 -15.044 8.293 1.00 84.75 212 VAL A O 1
ATOM 1613 N N . ARG A 1 213 ? 2.225 -14.952 7.469 1.00 84.62 213 ARG A N 1
ATOM 1614 C CA . ARG A 1 213 ? 1.791 -16.260 7.972 1.00 84.62 213 ARG A CA 1
ATOM 1615 C C . ARG A 1 213 ? 2.476 -17.410 7.243 1.00 84.62 213 ARG A C 1
ATOM 1617 O O . ARG A 1 213 ? 3.263 -18.143 7.839 1.00 84.62 213 ARG A O 1
ATOM 1624 N N . ASP A 1 214 ? 2.236 -17.500 5.940 1.00 86.56 214 ASP A N 1
ATOM 1625 C CA . ASP A 1 214 ? 2.501 -18.686 5.120 1.00 86.56 214 ASP A CA 1
ATOM 1626 C C . ASP A 1 214 ? 3.817 -18.557 4.340 1.00 86.56 214 ASP A C 1
ATOM 1628 O O . ASP A 1 214 ? 4.384 -19.539 3.864 1.00 86.56 214 ASP A O 1
ATOM 1632 N N . GLY A 1 215 ? 4.363 -17.344 4.222 1.00 87.81 215 GLY A N 1
ATOM 1633 C CA . GLY A 1 215 ? 5.700 -17.147 3.681 1.00 87.81 215 GLY A CA 1
ATOM 1634 C C . GLY A 1 215 ? 5.846 -17.618 2.242 1.00 87.81 215 GLY A C 1
ATOM 1635 O O . GLY A 1 215 ? 5.138 -17.154 1.351 1.00 87.81 215 GLY A O 1
ATOM 1636 N N . LYS A 1 216 ? 6.804 -18.525 2.021 1.00 89.12 216 LYS A N 1
ATOM 1637 C CA . LYS A 1 216 ? 7.139 -19.033 0.685 1.00 89.12 216 LYS A CA 1
ATOM 1638 C C . LYS A 1 216 ? 5.981 -19.799 0.041 1.00 89.12 216 LYS A C 1
ATOM 1640 O O . LYS A 1 216 ? 5.838 -19.738 -1.177 1.00 89.12 216 LYS A O 1
ATOM 1645 N N . ASP A 1 217 ? 5.142 -20.447 0.844 1.00 91.75 217 ASP A N 1
ATOM 1646 C CA . ASP A 1 217 ? 4.010 -21.225 0.339 1.00 91.75 217 ASP A CA 1
ATOM 1647 C C . ASP A 1 217 ? 2.965 -20.302 -0.286 1.00 91.75 217 ASP A C 1
ATOM 1649 O O . ASP A 1 217 ? 2.511 -20.537 -1.405 1.00 91.75 217 ASP A O 1
ATOM 1653 N N . TRP A 1 218 ? 2.656 -19.182 0.377 1.00 93.12 218 TRP A N 1
ATOM 1654 C CA . TRP A 1 218 ? 1.807 -18.150 -0.214 1.00 93.12 218 TRP A CA 1
ATOM 1655 C C . TRP A 1 218 ? 2.477 -17.482 -1.414 1.00 93.12 218 TRP A C 1
ATOM 1657 O O . TRP A 1 218 ? 1.828 -17.308 -2.445 1.00 93.12 218 TRP A O 1
ATOM 1667 N N . VAL A 1 219 ? 3.775 -17.165 -1.323 1.00 91.75 219 VAL A N 1
ATOM 1668 C CA . VAL A 1 219 ? 4.552 -16.567 -2.425 1.00 91.75 219 VAL A CA 1
ATOM 1669 C C . VAL A 1 219 ? 4.431 -17.374 -3.720 1.00 91.75 219 VAL A C 1
ATOM 1671 O O . VAL A 1 219 ? 4.254 -16.770 -4.777 1.00 91.75 219 VAL A O 1
ATOM 1674 N N . ALA A 1 220 ? 4.469 -18.707 -3.629 1.00 92.00 220 ALA A N 1
ATOM 1675 C CA . ALA A 1 220 ? 4.354 -19.624 -4.763 1.00 92.00 220 ALA A CA 1
ATOM 1676 C C . ALA A 1 220 ? 2.902 -19.990 -5.144 1.00 92.00 220 ALA A C 1
ATOM 1678 O O . ALA A 1 220 ? 2.679 -20.600 -6.195 1.00 92.00 220 ALA A O 1
ATOM 1679 N N . SER A 1 221 ? 1.919 -19.640 -4.310 1.00 94.69 221 SER A N 1
ATOM 1680 C CA . SER A 1 221 ? 0.529 -20.079 -4.459 1.00 94.69 221 SER A CA 1
ATOM 1681 C C . SER A 1 221 ? -0.192 -19.450 -5.654 1.00 94.69 221 SER A C 1
ATOM 1683 O O . SER A 1 221 ? 0.060 -18.306 -6.043 1.00 94.69 221 SER A O 1
ATOM 1685 N N . ASP A 1 222 ? -1.185 -20.166 -6.185 1.00 95.12 222 ASP A N 1
ATOM 1686 C CA . ASP A 1 222 ? -2.081 -19.625 -7.214 1.00 95.12 222 ASP A CA 1
ATOM 1687 C C . ASP A 1 222 ? -2.964 -18.489 -6.682 1.00 95.12 222 ASP A C 1
ATOM 1689 O O . ASP A 1 222 ? -3.301 -17.569 -7.426 1.00 95.12 222 ASP A O 1
ATOM 1693 N N . GLY A 1 223 ? -3.262 -18.491 -5.377 1.00 95.19 223 GLY A N 1
ATOM 1694 C CA . GLY A 1 223 ? -3.973 -17.395 -4.720 1.00 95.19 223 GLY A CA 1
ATOM 1695 C C . GLY A 1 223 ? -3.213 -16.075 -4.833 1.00 95.19 223 GLY A C 1
ATOM 1696 O O . GLY A 1 223 ? -3.791 -15.059 -5.223 1.00 95.19 223 GLY A O 1
ATOM 1697 N N . ARG A 1 224 ? -1.898 -16.085 -4.588 1.00 94.56 224 ARG A N 1
ATOM 1698 C CA . ARG A 1 224 ? -1.073 -14.886 -4.762 1.00 94.56 224 ARG A CA 1
ATOM 1699 C C . ARG A 1 224 ? -0.948 -14.483 -6.224 1.00 94.56 224 ARG A C 1
ATOM 1701 O O . ARG A 1 224 ? -1.045 -13.296 -6.524 1.00 94.56 224 ARG A O 1
ATOM 1708 N N . LYS A 1 225 ? -0.782 -15.439 -7.146 1.00 95.06 225 LYS A N 1
ATOM 1709 C CA . LYS A 1 225 ? -0.773 -15.141 -8.592 1.00 95.06 225 LYS A CA 1
ATOM 1710 C C . LYS A 1 225 ? -2.059 -14.433 -9.020 1.00 95.06 225 LYS A C 1
ATOM 1712 O O . LYS A 1 225 ? -1.980 -13.460 -9.765 1.00 95.06 225 LYS A O 1
ATOM 1717 N N . ALA A 1 226 ? -3.215 -14.857 -8.505 1.00 96.00 226 ALA A N 1
ATOM 1718 C CA . ALA A 1 226 ? -4.486 -14.182 -8.748 1.00 96.00 226 ALA A CA 1
ATOM 1719 C C . ALA A 1 226 ? -4.480 -12.743 -8.205 1.00 96.00 226 ALA A C 1
ATOM 1721 O O . ALA A 1 226 ? -4.816 -11.823 -8.946 1.00 96.00 226 ALA A O 1
ATOM 1722 N N . VAL A 1 227 ? -4.012 -12.511 -6.971 1.00 96.38 227 VAL A N 1
ATOM 1723 C CA . VAL A 1 227 ? -3.860 -11.147 -6.421 1.00 96.38 227 VAL A CA 1
ATOM 1724 C C . VAL A 1 227 ? -2.969 -10.272 -7.314 1.00 96.38 227 VAL A C 1
ATOM 1726 O O . VAL A 1 227 ? -3.358 -9.164 -7.687 1.00 96.38 227 VAL A O 1
ATOM 1729 N N . LEU A 1 228 ? -1.795 -10.775 -7.708 1.00 95.50 228 LEU A N 1
ATOM 1730 C CA . LEU A 1 228 ? -0.848 -10.040 -8.551 1.00 95.50 228 LEU A CA 1
ATOM 1731 C C . LEU A 1 228 ? -1.410 -9.762 -9.952 1.00 95.50 228 LEU A C 1
ATOM 1733 O O . LEU A 1 228 ? -1.174 -8.686 -10.504 1.00 95.50 228 LEU A O 1
ATOM 1737 N N . ALA A 1 229 ? -2.190 -10.685 -10.518 1.00 95.31 229 ALA A N 1
ATOM 1738 C CA . ALA A 1 229 ? -2.884 -10.461 -11.782 1.00 95.31 229 ALA A CA 1
ATOM 1739 C C . ALA A 1 229 ? -3.872 -9.293 -11.661 1.00 95.31 229 ALA A C 1
ATOM 1741 O O . ALA A 1 229 ? -3.874 -8.403 -12.511 1.00 95.31 229 ALA A O 1
ATOM 1742 N N . ARG A 1 230 ? -4.645 -9.221 -10.571 1.00 94.81 230 ARG A N 1
ATOM 1743 C CA . ARG A 1 230 ? -5.573 -8.102 -10.334 1.00 94.81 230 ARG A CA 1
ATOM 1744 C C . ARG A 1 230 ? -4.844 -6.770 -10.176 1.00 94.81 230 ARG A C 1
ATOM 1746 O O . ARG A 1 230 ? -5.269 -5.769 -10.743 1.00 94.81 230 ARG A O 1
ATOM 1753 N N . PHE A 1 231 ? -3.716 -6.756 -9.467 1.00 95.06 231 PHE A N 1
ATOM 1754 C CA . PHE A 1 231 ? -2.875 -5.562 -9.325 1.00 95.06 231 PHE A CA 1
ATOM 1755 C C . PHE A 1 231 ? -2.288 -5.066 -10.646 1.00 95.06 231 PHE A C 1
ATOM 1757 O O . PHE A 1 231 ? -2.087 -3.868 -10.808 1.00 95.06 231 PHE A O 1
ATOM 1764 N N . THR A 1 232 ? -1.993 -5.966 -11.580 1.00 94.31 232 THR A N 1
ATOM 1765 C CA . THR A 1 232 ? -1.230 -5.626 -12.790 1.00 94.31 232 THR A CA 1
ATOM 1766 C C . THR A 1 232 ? -2.084 -5.495 -14.045 1.00 94.31 232 THR A C 1
ATOM 1768 O O . THR A 1 232 ? -1.612 -4.910 -15.015 1.00 94.31 232 THR A O 1
ATOM 1771 N N . THR A 1 233 ? -3.339 -5.957 -14.049 1.00 92.56 233 THR A N 1
ATOM 1772 C CA . THR A 1 233 ? -4.192 -5.989 -15.259 1.00 92.56 233 THR A CA 1
ATOM 1773 C C . THR A 1 233 ? -5.454 -5.128 -15.178 1.00 92.56 233 THR A C 1
ATOM 1775 O O . THR A 1 233 ? -5.896 -4.601 -16.205 1.00 92.56 233 THR A O 1
ATOM 1778 N N . GLU A 1 234 ? -6.026 -4.937 -13.990 1.00 92.94 234 GLU A N 1
ATOM 1779 C CA . GLU A 1 234 ? -7.246 -4.150 -13.795 1.00 92.94 234 GLU A CA 1
ATOM 1780 C C . GLU A 1 234 ? -6.913 -2.659 -13.637 1.00 92.94 234 GLU A C 1
ATOM 1782 O O . GLU A 1 234 ? -5.939 -2.300 -12.977 1.00 92.94 234 GLU A O 1
ATOM 1787 N N . ALA A 1 235 ? -7.727 -1.778 -14.225 1.00 91.31 235 ALA A N 1
ATOM 1788 C CA . ALA A 1 235 ? -7.565 -0.334 -14.062 1.00 91.31 235 ALA A CA 1
ATOM 1789 C C . ALA A 1 235 ? -7.765 0.068 -12.592 1.00 91.31 235 ALA A C 1
ATOM 1791 O O . ALA A 1 235 ? -8.626 -0.483 -11.904 1.00 91.31 235 ALA A O 1
ATOM 1792 N N . MET A 1 236 ? -6.963 1.019 -12.118 1.00 93.81 236 MET A N 1
ATOM 1793 C CA . MET A 1 236 ? -7.008 1.513 -10.744 1.00 93.81 236 MET A CA 1
ATOM 1794 C C . MET A 1 236 ? -7.058 3.035 -10.725 1.00 93.81 236 MET A C 1
ATOM 1796 O O . MET A 1 236 ? -6.567 3.707 -11.637 1.00 93.81 236 MET A O 1
ATOM 1800 N N . THR A 1 237 ? -7.615 3.586 -9.650 1.00 92.56 237 THR A N 1
ATOM 1801 C CA . THR A 1 237 ? -7.425 5.004 -9.344 1.00 92.56 237 THR A CA 1
ATOM 1802 C C . THR A 1 237 ? -5.950 5.293 -9.043 1.00 92.56 237 THR A C 1
ATOM 1804 O O . THR A 1 237 ? -5.167 4.403 -8.699 1.00 92.56 237 THR A O 1
ATOM 1807 N N . GLU A 1 238 ? -5.545 6.561 -9.141 1.00 92.44 238 GLU A N 1
ATOM 1808 C CA . GLU A 1 238 ? -4.167 6.972 -8.837 1.00 92.44 238 GLU A CA 1
ATOM 1809 C C . GLU A 1 238 ? -3.773 6.664 -7.379 1.00 92.44 238 GLU A C 1
ATOM 1811 O O . GLU A 1 238 ? -2.626 6.322 -7.091 1.00 92.44 238 GLU A O 1
ATOM 1816 N N . GLU A 1 239 ? -4.729 6.770 -6.452 1.00 89.56 239 GLU A N 1
ATOM 1817 C CA . GLU A 1 239 ? -4.551 6.418 -5.041 1.00 89.56 239 GLU A CA 1
ATOM 1818 C C . GLU A 1 239 ? -4.269 4.917 -4.872 1.00 89.56 239 GLU A C 1
ATOM 1820 O O . GLU A 1 239 ? -3.235 4.545 -4.313 1.00 89.56 239 GLU A O 1
ATOM 1825 N N . GLU A 1 240 ? -5.131 4.061 -5.427 1.00 92.56 240 GLU A N 1
ATOM 1826 C CA . GLU A 1 240 ? -4.992 2.602 -5.356 1.00 92.56 240 GLU A CA 1
ATOM 1827 C C . GLU A 1 240 ? -3.711 2.114 -6.031 1.00 92.56 240 GLU A C 1
ATOM 1829 O O . GLU A 1 240 ? -2.960 1.338 -5.443 1.00 92.56 240 GLU A O 1
ATOM 1834 N N . GLY A 1 241 ? -3.419 2.600 -7.240 1.00 92.81 241 GLY A N 1
ATOM 1835 C CA . GLY A 1 241 ? -2.233 2.191 -7.988 1.00 92.81 241 GLY A CA 1
ATOM 1836 C C . GLY A 1 241 ? -0.933 2.523 -7.250 1.00 92.81 241 GLY A C 1
ATOM 1837 O O . GLY A 1 241 ? -0.015 1.703 -7.207 1.00 92.81 241 GLY A O 1
ATOM 1838 N N . ARG A 1 242 ? -0.863 3.687 -6.586 1.00 91.12 242 ARG A N 1
ATOM 1839 C CA . ARG A 1 242 ? 0.286 4.043 -5.735 1.00 91.12 242 ARG A CA 1
ATOM 1840 C C . ARG A 1 242 ? 0.381 3.186 -4.479 1.00 91.12 242 ARG A C 1
ATOM 1842 O O . ARG A 1 242 ? 1.492 2.826 -4.088 1.00 91.12 242 ARG A O 1
ATOM 1849 N N . ALA A 1 243 ? -0.748 2.874 -3.843 1.00 90.12 243 ALA A N 1
ATOM 1850 C CA . ALA A 1 243 ? -0.776 1.989 -2.682 1.00 90.12 243 ALA A CA 1
ATOM 1851 C C . ALA A 1 243 ? -0.275 0.584 -3.052 1.00 90.12 243 ALA A C 1
ATOM 1853 O O . ALA A 1 243 ? 0.584 0.038 -2.362 1.00 90.12 243 ALA A O 1
ATOM 1854 N N . VAL A 1 244 ? -0.722 0.051 -4.193 1.00 94.31 244 VAL A N 1
ATOM 1855 C CA . VAL A 1 244 ? -0.273 -1.235 -4.743 1.00 94.31 244 VAL A CA 1
ATOM 1856 C C . VAL A 1 244 ? 1.219 -1.210 -5.082 1.00 94.31 244 VAL A C 1
ATOM 1858 O O . VAL A 1 244 ? 1.947 -2.101 -4.648 1.00 94.31 244 VAL A O 1
ATOM 1861 N N . ALA A 1 245 ? 1.714 -0.186 -5.786 1.00 92.56 245 ALA A N 1
ATOM 1862 C CA . ALA A 1 245 ? 3.141 -0.066 -6.100 1.00 92.56 245 ALA A CA 1
ATOM 1863 C C . ALA A 1 245 ? 4.001 -0.050 -4.823 1.00 92.56 245 ALA A C 1
ATOM 1865 O O . ALA A 1 245 ? 4.989 -0.779 -4.712 1.00 92.56 245 ALA A O 1
ATOM 1866 N N . ARG A 1 246 ? 3.592 0.738 -3.820 1.00 89.75 246 ARG A N 1
ATOM 1867 C CA . ARG A 1 246 ? 4.268 0.797 -2.518 1.00 89.75 246 ARG A CA 1
ATOM 1868 C C . ARG A 1 246 ? 4.247 -0.557 -1.810 1.00 89.75 246 ARG A C 1
ATOM 1870 O O . ARG A 1 246 ? 5.284 -0.981 -1.309 1.00 89.75 246 ARG A O 1
ATOM 1877 N N . HIS A 1 247 ? 3.097 -1.229 -1.776 1.00 91.25 247 HIS A N 1
ATOM 1878 C CA . HIS A 1 247 ? 2.946 -2.559 -1.180 1.00 91.25 247 HIS A CA 1
ATOM 1879 C C . HIS A 1 247 ? 3.895 -3.579 -1.817 1.00 91.25 247 HIS A C 1
ATOM 1881 O O . HIS A 1 247 ? 4.674 -4.221 -1.113 1.00 91.25 247 HIS A O 1
ATOM 1887 N N . LEU A 1 248 ? 3.911 -3.659 -3.152 1.00 90.81 248 LEU A N 1
ATOM 1888 C CA . LEU A 1 248 ? 4.791 -4.569 -3.888 1.00 90.81 248 LEU A CA 1
ATOM 1889 C C . LEU A 1 248 ? 6.266 -4.342 -3.537 1.00 90.81 248 LEU A C 1
ATOM 1891 O O . LEU A 1 248 ? 6.983 -5.304 -3.273 1.00 90.81 248 LEU A O 1
ATOM 1895 N N . ARG A 1 249 ? 6.710 -3.082 -3.453 1.00 86.81 249 ARG A N 1
ATOM 1896 C CA . ARG A 1 249 ? 8.076 -2.736 -3.030 1.00 86.81 249 ARG A CA 1
ATOM 1897 C C . ARG A 1 249 ? 8.358 -3.152 -1.588 1.00 86.81 249 ARG A C 1
ATOM 1899 O O . ARG A 1 249 ? 9.402 -3.739 -1.315 1.00 86.81 249 ARG A O 1
ATOM 1906 N N . LEU A 1 250 ? 7.437 -2.873 -0.666 1.00 81.75 250 LEU A N 1
ATOM 1907 C CA . LEU A 1 250 ? 7.619 -3.181 0.755 1.00 81.75 250 LEU A CA 1
ATOM 1908 C C . LEU A 1 250 ? 7.694 -4.687 1.042 1.00 81.75 250 LEU A C 1
ATOM 1910 O O . LEU A 1 250 ? 8.394 -5.088 1.974 1.00 81.75 250 LEU A O 1
ATOM 1914 N N . ASN A 1 251 ? 7.064 -5.524 0.214 1.00 78.12 251 ASN A N 1
ATOM 1915 C CA . ASN A 1 251 ? 7.212 -6.977 0.298 1.00 78.12 251 ASN A CA 1
ATOM 1916 C C . ASN A 1 251 ? 8.680 -7.430 0.167 1.00 78.12 251 ASN A C 1
ATOM 1918 O O . ASN A 1 251 ? 9.058 -8.419 0.792 1.00 78.12 251 ASN A O 1
ATOM 1922 N N . GLY A 1 252 ? 9.530 -6.693 -0.560 1.00 65.56 252 GLY A N 1
ATOM 1923 C CA . GLY A 1 252 ? 10.959 -7.006 -0.710 1.00 65.56 252 GLY A CA 1
ATOM 1924 C C . GLY A 1 252 ? 11.777 -6.927 0.587 1.00 65.56 252 GLY A C 1
ATOM 1925 O O . GLY A 1 252 ? 12.847 -7.525 0.681 1.00 65.56 252 GLY A O 1
ATOM 1926 N N . PHE A 1 253 ? 11.272 -6.254 1.626 1.00 68.31 253 PHE A N 1
ATOM 1927 C CA . PHE A 1 253 ? 11.929 -6.219 2.940 1.00 68.31 253 PHE A CA 1
ATOM 1928 C C . PHE A 1 253 ? 11.608 -7.434 3.813 1.00 68.31 253 PHE A C 1
ATOM 1930 O O . PHE A 1 253 ? 12.214 -7.625 4.871 1.00 68.31 253 PHE A O 1
ATOM 1937 N N . GLN A 1 254 ? 10.673 -8.282 3.389 1.00 72.62 254 GLN A N 1
ATOM 1938 C CA . GLN A 1 254 ? 10.376 -9.514 4.097 1.00 72.62 254 GLN A CA 1
ATOM 1939 C C . GLN A 1 254 ? 11.367 -10.592 3.655 1.00 72.62 254 GLN A C 1
ATOM 1941 O O . GLN A 1 254 ? 11.455 -10.919 2.476 1.00 72.62 254 GLN A O 1
ATOM 1946 N N . LYS A 1 255 ? 12.073 -11.216 4.611 1.00 70.19 255 LYS A N 1
ATOM 1947 C CA . LYS A 1 255 ? 13.097 -12.268 4.378 1.00 70.19 255 LYS A CA 1
ATOM 1948 C C . LYS A 1 255 ? 12.625 -13.470 3.534 1.00 70.19 255 LYS A C 1
ATOM 1950 O O . LYS A 1 255 ? 13.414 -14.361 3.235 1.00 70.19 255 LYS A O 1
ATOM 1955 N N . ARG A 1 256 ? 11.330 -13.542 3.228 1.00 76.94 256 ARG A N 1
ATOM 1956 C CA . ARG A 1 256 ? 10.645 -14.638 2.540 1.00 76.94 256 ARG A CA 1
ATOM 1957 C C . ARG A 1 256 ? 10.369 -14.343 1.059 1.00 76.94 256 ARG A C 1
ATOM 1959 O O . ARG A 1 256 ? 9.874 -15.231 0.377 1.00 76.94 256 ARG A O 1
ATOM 1966 N N . VAL A 1 257 ? 10.689 -13.137 0.586 1.00 81.81 257 VAL A N 1
ATOM 1967 C CA . VAL A 1 257 ? 10.417 -12.641 -0.769 1.00 81.81 257 VAL A CA 1
ATOM 1968 C C . VAL A 1 257 ? 11.742 -12.294 -1.459 1.00 81.81 257 VAL A C 1
ATOM 1970 O O . VAL A 1 257 ? 12.668 -11.798 -0.818 1.00 81.81 257 VAL A O 1
ATOM 1973 N N . THR A 1 258 ? 11.850 -12.578 -2.756 1.00 86.31 258 THR A N 1
ATOM 1974 C CA . THR A 1 258 ? 13.059 -12.374 -3.572 1.00 86.31 258 THR A CA 1
ATOM 1975 C C . THR A 1 258 ? 12.872 -11.311 -4.660 1.00 86.31 258 THR A C 1
ATOM 1977 O O . THR A 1 258 ? 11.752 -10.879 -4.937 1.00 86.31 258 THR A O 1
ATOM 1980 N N . LEU A 1 259 ? 13.967 -10.909 -5.324 1.00 85.25 259 LEU A N 1
ATOM 1981 C CA . LEU A 1 259 ? 13.947 -9.983 -6.474 1.00 85.25 259 LEU A CA 1
ATOM 1982 C C . LEU A 1 259 ? 12.970 -10.389 -7.556 1.00 85.25 259 LEU A C 1
ATOM 1984 O O . LEU A 1 259 ? 12.195 -9.563 -8.038 1.00 85.25 259 LEU A O 1
ATOM 1988 N N . THR A 1 260 ? 12.951 -11.672 -7.868 1.00 88.75 260 THR A N 1
ATOM 1989 C CA . THR A 1 260 ? 12.058 -12.250 -8.863 1.00 88.75 260 THR A CA 1
ATOM 1990 C C . THR A 1 260 ? 10.592 -12.252 -8.437 1.00 88.75 260 THR A C 1
ATOM 1992 O O . THR A 1 260 ? 9.729 -12.337 -9.300 1.00 88.75 260 THR A O 1
ATOM 1995 N N . ASP A 1 261 ? 10.285 -12.092 -7.148 1.00 88.00 261 ASP A N 1
ATOM 1996 C CA . ASP A 1 261 ? 8.903 -12.034 -6.654 1.00 88.00 261 ASP A CA 1
ATOM 1997 C C . ASP A 1 261 ? 8.329 -10.607 -6.628 1.00 88.00 261 ASP A C 1
ATOM 1999 O O . ASP A 1 261 ? 7.117 -10.439 -6.502 1.00 88.00 261 ASP A O 1
ATOM 2003 N N . VAL A 1 262 ? 9.186 -9.579 -6.695 1.00 89.81 262 VAL A N 1
ATOM 2004 C CA . VAL A 1 262 ? 8.798 -8.163 -6.530 1.00 89.81 262 VAL A CA 1
ATOM 2005 C C . VAL A 1 262 ? 8.929 -7.374 -7.824 1.00 89.81 262 VAL A C 1
ATOM 2007 O O . VAL A 1 262 ? 8.031 -6.609 -8.180 1.00 89.81 262 VAL A O 1
ATOM 2010 N N . ALA A 1 263 ? 10.042 -7.548 -8.535 1.00 92.62 263 ALA A N 1
ATOM 2011 C CA . ALA A 1 263 ? 10.329 -6.757 -9.721 1.00 92.62 263 ALA A CA 1
ATOM 2012 C C . ALA A 1 263 ? 9.361 -7.042 -10.886 1.00 92.62 263 ALA A C 1
ATOM 2014 O O . ALA A 1 263 ? 8.832 -6.078 -11.439 1.00 92.62 263 ALA A O 1
ATOM 2015 N N . PRO A 1 264 ? 9.024 -8.301 -11.239 1.00 95.06 264 PRO A N 1
ATOM 2016 C CA . PRO A 1 264 ? 8.106 -8.552 -12.350 1.00 95.06 264 PRO A CA 1
ATOM 2017 C C . PRO A 1 264 ? 6.696 -7.963 -12.151 1.00 95.06 264 PRO A C 1
ATOM 2019 O O . PRO A 1 264 ? 6.201 -7.334 -13.085 1.00 95.06 264 PRO A O 1
ATOM 2022 N N . PRO A 1 265 ? 6.049 -8.057 -10.968 1.00 95.50 265 PRO A N 1
ATOM 2023 C CA . PRO A 1 265 ? 4.769 -7.380 -10.740 1.00 95.50 265 PRO A CA 1
ATOM 2024 C C . PRO A 1 265 ? 4.840 -5.853 -10.855 1.00 95.50 265 PRO A C 1
ATOM 2026 O O . PRO A 1 265 ? 3.945 -5.244 -11.435 1.00 95.50 265 PRO A O 1
ATOM 2029 N N . LEU A 1 266 ? 5.901 -5.219 -10.343 1.00 96.19 266 LEU A N 1
ATOM 2030 C CA . LEU A 1 266 ? 6.088 -3.771 -10.485 1.00 96.19 266 LEU A CA 1
ATOM 2031 C C . LEU A 1 266 ? 6.308 -3.363 -11.951 1.00 96.19 266 LEU A C 1
ATOM 2033 O O . LEU A 1 266 ? 5.727 -2.383 -12.411 1.00 96.19 266 LEU A O 1
ATOM 2037 N N . ALA A 1 267 ? 7.094 -4.140 -12.698 1.00 96.62 267 ALA A N 1
ATOM 2038 C CA . ALA A 1 267 ? 7.292 -3.955 -14.132 1.00 96.62 267 ALA A CA 1
ATOM 2039 C C . ALA A 1 267 ? 5.983 -4.099 -14.917 1.00 96.62 267 ALA A C 1
ATOM 2041 O O . ALA A 1 267 ? 5.678 -3.260 -15.762 1.00 96.62 267 ALA A O 1
ATOM 2042 N N . ALA A 1 268 ? 5.178 -5.115 -14.604 1.00 97.06 268 ALA A N 1
ATOM 2043 C CA . ALA A 1 268 ? 3.871 -5.311 -15.220 1.00 97.06 268 ALA A CA 1
ATOM 2044 C C . ALA A 1 268 ? 2.906 -4.156 -14.900 1.00 97.06 268 ALA A C 1
ATOM 2046 O O . ALA A 1 268 ? 2.196 -3.689 -15.789 1.00 97.06 268 ALA A O 1
ATOM 2047 N N . LEU A 1 269 ? 2.923 -3.639 -13.665 1.00 96.56 269 LEU A N 1
ATOM 2048 C CA . LEU A 1 269 ? 2.147 -2.458 -13.283 1.00 96.56 269 LEU A CA 1
ATOM 2049 C C . LEU A 1 269 ? 2.580 -1.210 -14.072 1.00 96.56 269 LEU A C 1
ATOM 2051 O O . LEU A 1 269 ? 1.729 -0.472 -14.565 1.00 96.56 269 LEU A O 1
ATOM 2055 N N . ALA A 1 270 ? 3.888 -0.994 -14.234 1.00 97.19 270 ALA A N 1
ATOM 2056 C CA . ALA A 1 270 ? 4.431 0.110 -15.023 1.00 97.19 270 ALA A CA 1
ATOM 2057 C C . ALA A 1 270 ? 4.100 -0.013 -16.522 1.00 97.19 270 ALA A C 1
ATOM 2059 O O . ALA A 1 270 ? 3.818 0.987 -17.184 1.00 97.19 270 ALA A O 1
ATOM 2060 N N . ALA A 1 271 ? 4.094 -1.230 -17.067 1.00 96.50 271 ALA A N 1
ATOM 2061 C CA . ALA A 1 271 ? 3.813 -1.496 -18.479 1.00 96.50 271 ALA A CA 1
ATOM 2062 C C . ALA A 1 271 ? 2.314 -1.482 -18.825 1.00 96.50 271 ALA A C 1
ATOM 2064 O O . ALA A 1 271 ? 1.951 -1.437 -19.999 1.00 96.50 271 ALA A O 1
ATOM 2065 N N . ASN A 1 272 ? 1.424 -1.509 -17.832 1.00 96.06 272 ASN A N 1
ATOM 2066 C CA . ASN A 1 272 ? -0.009 -1.550 -18.085 1.00 96.06 272 ASN A CA 1
ATOM 2067 C C . ASN A 1 272 ? -0.539 -0.183 -18.561 1.00 96.06 272 ASN A C 1
ATOM 2069 O O . ASN A 1 272 ? -0.765 0.727 -17.763 1.00 96.06 272 ASN A O 1
ATOM 2073 N N . GLY A 1 273 ? -0.817 -0.072 -19.864 1.00 94.19 273 GLY A N 1
ATOM 2074 C CA . GLY A 1 273 ? -1.373 1.131 -20.497 1.00 94.19 273 GLY A CA 1
ATOM 2075 C C . GLY A 1 273 ? -2.780 1.535 -20.032 1.00 94.19 273 GLY A C 1
ATOM 2076 O O . GLY A 1 273 ? -3.224 2.634 -20.345 1.00 94.19 273 GLY A O 1
ATOM 2077 N N . LYS A 1 274 ? -3.482 0.694 -19.258 1.00 94.12 274 LYS A N 1
ATOM 2078 C CA . LYS A 1 274 ? -4.754 1.064 -18.608 1.00 94.12 274 LYS A CA 1
ATOM 2079 C C . LYS A 1 274 ? -4.555 1.879 -17.327 1.00 94.12 274 LYS A C 1
ATOM 2081 O O . LYS A 1 274 ? -5.531 2.388 -16.783 1.00 94.12 274 LYS A O 1
ATOM 2086 N N . GLN A 1 275 ? -3.329 1.957 -16.808 1.00 95.81 275 GLN A N 1
ATOM 2087 C CA . GLN A 1 275 ? -3.034 2.703 -15.590 1.00 95.81 275 GLN A CA 1
ATOM 2088 C C . GLN A 1 275 ? -2.781 4.182 -15.894 1.00 95.81 275 GLN A C 1
ATOM 2090 O O . GLN A 1 275 ? -2.180 4.501 -16.924 1.00 95.81 275 GLN A O 1
ATOM 2095 N N . PRO A 1 276 ? -3.144 5.096 -14.977 1.00 95.44 276 PRO A N 1
ATOM 2096 C CA . PRO A 1 276 ? -2.733 6.491 -15.076 1.00 95.44 276 PRO A CA 1
ATOM 2097 C C . PRO A 1 276 ? -1.208 6.618 -15.166 1.00 95.44 276 PRO A C 1
ATOM 2099 O O . PRO A 1 276 ? -0.488 5.922 -14.448 1.00 95.44 276 PRO A O 1
ATOM 2102 N N . GLU A 1 277 ? -0.707 7.559 -15.972 1.00 95.94 277 GLU A N 1
ATOM 2103 C CA . GLU A 1 277 ? 0.735 7.822 -16.137 1.00 95.94 277 GLU A CA 1
ATOM 2104 C C . GLU A 1 277 ? 1.468 7.901 -14.789 1.00 95.94 277 GLU A C 1
ATOM 2106 O O . GLU A 1 277 ? 2.497 7.261 -14.594 1.00 95.94 277 GLU A O 1
ATOM 2111 N N . ARG A 1 278 ? 0.892 8.613 -13.814 1.00 95.62 278 ARG A N 1
ATOM 2112 C CA . ARG A 1 278 ? 1.473 8.774 -12.474 1.00 95.62 278 ARG A CA 1
ATOM 2113 C C . ARG A 1 278 ? 1.622 7.466 -11.697 1.00 95.62 278 ARG A C 1
ATOM 2115 O O . ARG A 1 278 ? 2.567 7.334 -10.927 1.00 95.62 278 ARG A O 1
ATOM 2122 N N . VAL A 1 279 ? 0.719 6.502 -11.883 1.00 96.38 279 VAL A N 1
ATOM 2123 C CA . VAL A 1 279 ? 0.839 5.164 -11.274 1.00 96.38 279 VAL A CA 1
ATOM 2124 C C . VAL A 1 279 ? 1.982 4.399 -11.926 1.00 96.38 279 VAL A C 1
ATOM 2126 O O . VAL A 1 279 ? 2.788 3.784 -11.232 1.00 96.38 279 VAL A O 1
ATOM 2129 N N . ARG A 1 280 ? 2.081 4.481 -13.255 1.00 97.69 280 ARG A N 1
ATOM 2130 C CA . ARG A 1 280 ? 3.126 3.813 -14.037 1.00 97.69 280 ARG A CA 1
ATOM 2131 C C . ARG A 1 280 ? 4.514 4.345 -13.672 1.00 97.69 280 ARG A C 1
ATOM 2133 O O . ARG A 1 280 ? 5.419 3.559 -13.413 1.00 97.69 280 ARG A O 1
ATOM 2140 N N . VAL A 1 281 ? 4.646 5.667 -13.547 1.00 96.88 281 VAL A N 1
ATOM 2141 C CA . VAL A 1 281 ? 5.857 6.343 -13.049 1.00 96.88 281 VAL A CA 1
ATOM 2142 C C . VAL A 1 281 ? 6.164 5.938 -11.605 1.00 96.88 281 VAL A C 1
ATOM 2144 O O . VAL A 1 281 ? 7.283 5.531 -11.315 1.00 96.88 281 VAL A O 1
ATOM 2147 N N . ALA A 1 282 ? 5.175 5.933 -10.705 1.00 95.12 282 ALA A N 1
ATOM 2148 C CA . ALA A 1 282 ? 5.395 5.502 -9.323 1.00 95.12 282 ALA A CA 1
ATOM 2149 C C . ALA A 1 282 ? 5.872 4.039 -9.220 1.00 95.12 282 ALA A C 1
ATOM 2151 O O . ALA A 1 282 ? 6.670 3.711 -8.339 1.00 95.12 282 ALA A O 1
ATOM 2152 N N . ALA A 1 283 ? 5.405 3.159 -10.111 1.00 96.56 283 ALA A N 1
ATOM 2153 C CA . ALA A 1 283 ? 5.880 1.782 -10.204 1.00 96.56 283 ALA A CA 1
ATOM 2154 C C . ALA A 1 283 ? 7.341 1.702 -10.690 1.00 96.56 283 ALA A C 1
ATOM 2156 O O . ALA A 1 283 ? 8.108 0.911 -10.139 1.00 96.56 283 ALA A O 1
ATOM 2157 N N . ILE A 1 284 ? 7.752 2.553 -11.641 1.00 97.25 284 ILE A N 1
ATOM 2158 C CA . ILE A 1 284 ? 9.160 2.702 -12.055 1.00 97.25 284 ILE A CA 1
ATOM 2159 C C . ILE A 1 284 ? 10.025 3.161 -10.877 1.00 97.25 284 ILE A C 1
ATOM 2161 O O . ILE A 1 284 ? 11.045 2.536 -10.589 1.00 97.25 284 ILE A O 1
ATOM 2165 N N . ASP A 1 285 ? 9.595 4.183 -10.136 1.00 93.88 285 ASP A N 1
ATOM 2166 C CA . ASP A 1 285 ? 10.331 4.678 -8.966 1.00 93.88 285 ASP A CA 1
ATOM 2167 C C . ASP A 1 285 ? 10.500 3.578 -7.903 1.00 93.88 285 ASP A C 1
ATOM 2169 O O . ASP A 1 285 ? 11.561 3.425 -7.289 1.00 93.88 285 ASP A O 1
ATOM 2173 N N . GLN A 1 286 ? 9.464 2.754 -7.703 1.00 93.56 286 GLN A N 1
ATOM 2174 C CA . GLN A 1 286 ? 9.548 1.602 -6.809 1.00 93.56 286 GLN A CA 1
ATOM 2175 C C . GLN A 1 286 ? 10.507 0.517 -7.329 1.00 93.56 286 GLN A C 1
ATOM 2177 O O . GLN A 1 286 ? 11.240 -0.048 -6.518 1.00 93.56 286 GLN A O 1
ATOM 2182 N N . LEU A 1 287 ? 10.564 0.247 -8.640 1.00 91.75 287 LEU A N 1
ATOM 2183 C CA . LEU A 1 287 ? 11.552 -0.674 -9.231 1.00 91.75 287 LEU A CA 1
ATOM 2184 C C . LEU A 1 287 ? 12.987 -0.212 -8.975 1.00 91.75 287 LEU A C 1
ATOM 2186 O O . LEU A 1 287 ? 13.829 -1.017 -8.574 1.00 91.75 287 LEU A O 1
ATOM 2190 N N . VAL A 1 288 ? 13.259 1.081 -9.171 1.00 89.38 288 VAL A N 1
ATOM 2191 C CA . VAL A 1 288 ? 14.575 1.677 -8.898 1.00 89.38 288 VAL A CA 1
ATOM 2192 C C . VAL A 1 288 ? 14.934 1.518 -7.427 1.00 89.38 288 VAL A C 1
ATOM 2194 O O . VAL A 1 288 ? 16.041 1.089 -7.103 1.00 89.38 288 VAL A O 1
ATOM 2197 N N . SER A 1 289 ? 13.986 1.784 -6.525 1.00 87.00 289 SER A N 1
ATOM 2198 C CA . SER A 1 289 ? 14.221 1.586 -5.097 1.00 87.00 289 SER A CA 1
ATOM 2199 C C . SER A 1 289 ? 14.531 0.130 -4.753 1.00 87.00 289 SER A C 1
ATOM 2201 O O . SER A 1 289 ? 15.493 -0.109 -4.033 1.00 87.00 289 SER A O 1
ATOM 2203 N N . VAL A 1 290 ? 13.767 -0.836 -5.273 1.00 84.56 290 VAL A N 1
ATOM 2204 C CA . VAL A 1 290 ? 14.021 -2.271 -5.043 1.00 84.56 290 VAL A CA 1
ATOM 2205 C C . VAL A 1 290 ? 15.403 -2.667 -5.561 1.00 84.56 290 VAL A C 1
ATOM 2207 O O . VAL A 1 290 ? 16.135 -3.396 -4.895 1.00 84.56 290 VAL A O 1
ATOM 2210 N N . SER A 1 291 ? 15.784 -2.159 -6.733 1.00 83.56 291 SER A N 1
ATOM 2211 C CA . SER A 1 291 ? 17.104 -2.388 -7.314 1.00 83.56 291 SER A CA 1
ATOM 2212 C C . SER A 1 291 ? 18.225 -1.853 -6.419 1.00 83.56 291 SER A C 1
ATOM 2214 O O . SER A 1 291 ? 19.194 -2.569 -6.169 1.00 83.56 291 SER A O 1
ATOM 2216 N N . ASN A 1 292 ? 18.062 -0.643 -5.875 1.00 80.00 292 ASN A N 1
ATOM 2217 C CA . ASN A 1 292 ? 18.987 -0.049 -4.910 1.00 80.00 292 ASN A CA 1
ATOM 2218 C C . ASN A 1 292 ? 19.063 -0.874 -3.606 1.00 80.00 292 ASN A C 1
ATOM 2220 O O . ASN A 1 292 ? 20.158 -1.145 -3.114 1.00 80.00 292 ASN A O 1
ATOM 2224 N N . ASP A 1 293 ? 17.917 -1.303 -3.068 1.00 77.06 293 ASP A N 1
ATOM 2225 C CA . ASP A 1 293 ? 17.816 -2.055 -1.808 1.00 77.06 293 ASP A CA 1
ATOM 2226 C C . ASP A 1 293 ? 18.476 -3.446 -1.908 1.00 77.06 293 ASP A C 1
ATOM 2228 O O . ASP A 1 293 ? 19.081 -3.932 -0.948 1.00 77.06 293 ASP A O 1
ATOM 2232 N N . TRP A 1 294 ? 18.409 -4.075 -3.084 1.00 74.69 294 TRP A N 1
ATOM 2233 C CA . TRP A 1 294 ? 19.010 -5.383 -3.367 1.00 74.69 294 TRP A CA 1
ATOM 2234 C C . TRP A 1 294 ? 20.290 -5.332 -4.186 1.00 74.69 294 TRP A C 1
ATOM 2236 O O . TRP A 1 294 ? 20.810 -6.382 -4.573 1.00 74.69 294 TRP A O 1
ATOM 2246 N N . THR A 1 295 ? 20.842 -4.140 -4.419 1.00 74.81 295 THR A N 1
ATOM 2247 C CA . THR A 1 295 ? 22.092 -3.942 -5.172 1.00 74.81 295 THR A CA 1
ATOM 2248 C C . THR A 1 295 ? 22.079 -4.653 -6.533 1.00 74.81 295 THR A C 1
ATOM 2250 O O . THR A 1 295 ? 23.076 -5.203 -6.993 1.00 74.81 295 THR A O 1
ATOM 2253 N N . ALA A 1 296 ? 20.910 -4.659 -7.176 1.00 74.38 296 ALA A N 1
ATOM 2254 C CA . ALA A 1 296 ? 20.590 -5.442 -8.365 1.00 74.38 296 ALA A CA 1
ATOM 2255 C C . ALA A 1 296 ? 20.571 -4.590 -9.647 1.00 74.38 296 ALA A C 1
ATOM 2257 O O . ALA A 1 296 ? 19.817 -4.873 -10.577 1.00 74.38 296 ALA A O 1
ATOM 2258 N N . HIS A 1 297 ? 21.407 -3.549 -9.701 1.00 69.56 297 HIS A N 1
ATOM 2259 C CA . HIS A 1 297 ? 21.340 -2.472 -10.697 1.00 69.56 297 HIS A CA 1
ATOM 2260 C C . HIS A 1 297 ? 21.429 -2.965 -12.147 1.00 69.56 297 HIS A C 1
ATOM 2262 O O . HIS A 1 297 ? 20.749 -2.430 -13.015 1.00 69.56 297 HIS A O 1
ATOM 2268 N N . GLY A 1 298 ? 22.217 -4.015 -12.396 1.00 67.25 298 GLY A N 1
ATOM 2269 C CA . GLY A 1 298 ? 22.363 -4.660 -13.704 1.00 67.25 298 GLY A CA 1
ATOM 2270 C C . GLY A 1 298 ? 21.562 -5.954 -13.874 1.00 67.25 298 GLY A C 1
ATOM 2271 O O . GLY A 1 298 ? 21.798 -6.678 -14.838 1.00 67.25 298 GLY A O 1
ATOM 2272 N N . SER A 1 299 ? 20.655 -6.295 -12.955 1.00 82.69 299 SER A N 1
ATOM 2273 C CA . SER A 1 299 ? 19.835 -7.505 -13.085 1.00 82.69 299 SER A CA 1
ATOM 2274 C C . SER A 1 299 ? 18.887 -7.374 -14.274 1.00 82.69 299 SER A C 1
ATOM 2276 O O . SER A 1 299 ? 18.178 -6.373 -14.388 1.00 82.69 299 SER A O 1
ATOM 2278 N N . SER A 1 300 ? 18.829 -8.391 -15.137 1.00 86.19 300 SER A N 1
ATOM 2279 C CA . SER A 1 300 ? 17.910 -8.431 -16.288 1.00 86.19 300 SER A CA 1
ATOM 2280 C C . SER A 1 300 ? 16.446 -8.260 -15.874 1.00 86.19 300 SER A C 1
ATOM 2282 O O . SER A 1 300 ? 15.676 -7.613 -16.573 1.00 86.19 300 SER A O 1
ATOM 2284 N N . VAL A 1 301 ? 16.088 -8.729 -14.673 1.00 88.56 301 VAL A N 1
ATOM 2285 C CA . VAL A 1 301 ? 14.738 -8.606 -14.093 1.00 88.56 301 VAL A CA 1
ATOM 2286 C C . VAL A 1 301 ? 14.322 -7.140 -13.865 1.00 88.56 301 VAL A C 1
ATOM 2288 O O . VAL A 1 301 ? 13.133 -6.847 -13.797 1.00 88.56 301 VAL A O 1
ATOM 2291 N N . ILE A 1 302 ? 15.282 -6.213 -13.760 1.00 90.44 302 ILE A N 1
ATOM 2292 C CA . ILE A 1 302 ? 15.040 -4.764 -13.653 1.00 90.44 302 ILE A CA 1
ATOM 2293 C C . ILE A 1 302 ? 15.359 -4.059 -14.974 1.00 90.44 302 ILE A C 1
ATOM 2295 O O . ILE A 1 302 ? 14.572 -3.242 -15.447 1.00 90.44 302 ILE A O 1
ATOM 2299 N N . PHE A 1 303 ? 16.508 -4.375 -15.571 1.00 92.50 303 PHE A N 1
ATOM 2300 C CA . PHE A 1 303 ? 17.014 -3.698 -16.760 1.00 92.50 303 PHE A CA 1
ATOM 2301 C C . PHE A 1 303 ? 16.094 -3.876 -17.972 1.00 92.50 303 PHE A C 1
ATOM 2303 O O . PHE A 1 303 ? 15.728 -2.883 -18.601 1.00 92.50 303 PHE A O 1
ATOM 2310 N N . ASP A 1 304 ? 15.687 -5.111 -18.285 1.00 94.75 304 ASP A N 1
ATOM 2311 C CA . ASP A 1 304 ? 14.915 -5.387 -19.502 1.00 94.75 304 ASP A CA 1
ATOM 2312 C C . ASP A 1 304 ? 13.539 -4.694 -19.476 1.00 94.75 304 ASP A C 1
ATOM 2314 O O . ASP A 1 304 ? 13.186 -4.042 -20.466 1.00 94.75 304 ASP A O 1
ATOM 2318 N N . PRO A 1 305 ? 12.779 -4.715 -18.356 1.00 96.06 305 PRO A N 1
ATOM 2319 C CA . PRO A 1 305 ? 11.560 -3.921 -18.249 1.00 96.06 305 PRO A CA 1
ATOM 2320 C C . PRO A 1 305 ? 11.764 -2.418 -18.434 1.00 96.06 305 PRO A C 1
ATOM 2322 O O . PRO A 1 305 ? 10.973 -1.784 -19.128 1.00 96.06 305 PRO A O 1
ATOM 2325 N N . LEU A 1 306 ? 12.815 -1.834 -17.846 1.00 96.88 306 LEU A N 1
ATOM 2326 C CA . LEU A 1 306 ? 13.083 -0.399 -17.982 1.00 96.88 306 LEU A CA 1
ATOM 2327 C C . LEU A 1 306 ? 13.442 -0.020 -19.423 1.00 96.88 306 LEU A C 1
ATOM 2329 O O . LEU A 1 306 ? 13.006 1.024 -19.900 1.00 96.88 306 LEU A O 1
ATOM 2333 N N . VAL A 1 307 ? 14.171 -0.877 -20.144 1.00 96.75 307 VAL A N 1
ATOM 2334 C CA . VAL A 1 307 ? 14.415 -0.693 -21.583 1.00 96.75 307 VAL A CA 1
ATOM 2335 C C . VAL A 1 307 ? 13.106 -0.727 -22.372 1.00 96.75 307 VAL A C 1
ATOM 2337 O O . VAL A 1 307 ? 12.918 0.100 -23.262 1.00 96.75 307 VAL A O 1
ATOM 2340 N N . GLY A 1 308 ? 12.191 -1.645 -22.045 1.00 96.62 308 GLY A N 1
ATOM 2341 C CA . GLY A 1 308 ? 10.862 -1.691 -22.660 1.00 96.62 308 GLY A CA 1
ATOM 2342 C C . GLY A 1 308 ? 10.053 -0.417 -22.400 1.00 96.62 308 GLY A C 1
ATOM 2343 O O . GLY A 1 308 ? 9.523 0.181 -23.331 1.00 96.62 308 GLY A O 1
ATOM 2344 N N . LEU A 1 309 ? 10.023 0.047 -21.149 1.00 97.69 309 LEU A N 1
ATOM 2345 C CA . LEU A 1 309 ? 9.305 1.259 -20.733 1.00 97.69 309 LEU A CA 1
ATOM 2346 C C . LEU A 1 309 ? 9.925 2.548 -21.289 1.00 97.69 309 LEU A C 1
ATOM 2348 O O . LEU A 1 309 ? 9.220 3.530 -21.500 1.00 97.69 309 LEU A O 1
ATOM 2352 N N . ALA A 1 310 ? 11.224 2.558 -21.587 1.00 96.88 310 ALA A N 1
ATOM 2353 C CA . ALA A 1 310 ? 11.861 3.675 -22.278 1.00 96.88 310 ALA A CA 1
ATOM 2354 C C . ALA A 1 310 ? 11.372 3.833 -23.732 1.00 96.88 310 ALA A C 1
ATOM 2356 O O . ALA A 1 310 ? 11.564 4.894 -24.314 1.00 96.88 310 ALA A O 1
ATOM 2357 N N . LYS A 1 311 ? 10.695 2.820 -24.295 1.00 95.69 311 LYS A N 1
ATOM 2358 C CA . LYS A 1 311 ? 10.034 2.856 -25.612 1.00 95.69 311 LYS A CA 1
ATOM 2359 C C . LYS A 1 311 ? 8.520 3.095 -25.532 1.00 95.69 311 LYS A C 1
ATOM 2361 O O . LYS A 1 311 ? 7.843 2.997 -26.551 1.00 95.69 311 LYS A O 1
ATOM 2366 N N . ASP A 1 312 ? 7.978 3.361 -24.342 1.00 97.06 312 ASP A N 1
ATOM 2367 C CA . ASP A 1 312 ? 6.536 3.516 -24.125 1.00 97.06 312 ASP A CA 1
ATOM 2368 C C . ASP A 1 312 ? 5.916 4.637 -24.971 1.00 97.06 312 ASP A C 1
ATOM 2370 O O . ASP A 1 312 ? 6.574 5.622 -25.281 1.00 97.06 312 ASP A O 1
ATOM 2374 N N . GLU A 1 313 ? 4.632 4.568 -25.307 1.00 95.38 313 GLU A N 1
ATOM 2375 C CA . GLU A 1 313 ? 3.971 5.647 -26.059 1.00 95.38 313 GLU A CA 1
ATOM 2376 C C . GLU A 1 313 ? 3.796 6.927 -25.216 1.00 95.38 313 GLU A C 1
ATOM 2378 O O . GLU A 1 313 ? 3.822 8.044 -25.746 1.00 95.38 313 GLU A O 1
ATOM 2383 N N . VAL A 1 314 ? 3.711 6.795 -23.887 1.00 96.44 314 VAL A N 1
ATOM 2384 C CA . VAL A 1 314 ? 3.528 7.914 -22.957 1.00 96.44 314 VAL A CA 1
ATOM 2385 C C . VAL A 1 314 ? 4.874 8.554 -22.610 1.00 96.44 314 VAL A C 1
ATOM 2387 O O . VAL A 1 314 ? 5.743 7.941 -21.988 1.00 96.44 314 VAL A O 1
ATOM 2390 N N . ALA A 1 315 ? 5.038 9.835 -22.959 1.00 95.31 315 ALA A N 1
ATOM 2391 C CA . ALA A 1 315 ? 6.306 10.553 -22.805 1.00 95.31 315 ALA A CA 1
ATOM 2392 C C . ALA A 1 315 ? 6.830 10.581 -21.358 1.00 95.31 315 ALA A C 1
ATOM 2394 O O . ALA A 1 315 ? 8.027 10.397 -21.140 1.00 95.31 315 ALA A O 1
ATOM 2395 N N . GLY A 1 316 ? 5.960 10.773 -20.360 1.00 96.38 316 GLY A N 1
ATOM 2396 C CA . GLY A 1 316 ? 6.383 10.767 -18.957 1.00 96.38 316 GLY A CA 1
ATOM 2397 C C . GLY A 1 316 ? 6.889 9.405 -18.480 1.00 96.38 316 GLY A C 1
ATOM 2398 O O . GLY A 1 316 ? 7.872 9.348 -17.742 1.00 96.38 316 GLY A O 1
ATOM 2399 N N . VAL A 1 317 ? 6.302 8.308 -18.974 1.00 97.81 317 VAL A N 1
ATOM 2400 C CA . VAL A 1 317 ? 6.768 6.941 -18.692 1.00 97.81 317 VAL A CA 1
ATOM 2401 C C . VAL A 1 317 ? 8.134 6.703 -19.334 1.00 97.81 317 VAL A C 1
ATOM 2403 O O . VAL A 1 317 ? 9.049 6.268 -18.633 1.00 97.81 317 VAL A O 1
ATOM 2406 N N . ARG A 1 318 ? 8.322 7.082 -20.611 1.00 97.38 318 ARG A N 1
ATOM 2407 C CA . ARG A 1 318 ? 9.635 6.989 -21.281 1.00 97.38 318 ARG A CA 1
ATOM 2408 C C . ARG A 1 318 ? 10.724 7.733 -20.523 1.00 97.38 318 ARG A C 1
ATOM 2410 O O . ARG A 1 318 ? 11.783 7.176 -20.238 1.00 97.38 318 ARG A O 1
ATOM 2417 N N . ARG A 1 319 ? 10.456 8.996 -20.174 1.00 97.81 319 ARG A N 1
ATOM 2418 C CA . ARG A 1 319 ? 11.399 9.862 -19.450 1.00 97.81 319 ARG A CA 1
ATOM 2419 C C . ARG A 1 319 ? 11.745 9.295 -18.078 1.00 97.81 319 ARG A C 1
ATOM 2421 O O . ARG A 1 319 ? 12.921 9.261 -17.730 1.00 97.81 319 ARG A O 1
ATOM 2428 N N . SER A 1 320 ? 10.750 8.814 -17.330 1.00 97.81 320 SER A N 1
ATOM 2429 C CA . SER A 1 320 ? 10.962 8.173 -16.027 1.00 97.81 320 SER A CA 1
ATOM 2430 C C . SER A 1 320 ? 11.808 6.900 -16.152 1.00 97.81 320 SER A C 1
ATOM 2432 O O . SER A 1 320 ? 12.796 6.753 -15.436 1.00 97.81 320 SER A O 1
ATOM 2434 N N . ALA A 1 321 ? 11.514 6.026 -17.119 1.00 97.62 321 ALA A N 1
ATOM 2435 C CA . ALA A 1 321 ? 12.280 4.801 -17.345 1.00 97.62 321 ALA A CA 1
ATOM 2436 C C . ALA A 1 321 ? 13.732 5.076 -17.779 1.00 97.62 321 ALA A C 1
ATOM 2438 O O . ALA A 1 321 ? 14.666 4.424 -17.311 1.00 97.62 321 ALA A O 1
ATOM 2439 N N . ALA A 1 322 ? 13.953 6.079 -18.627 1.00 97.00 322 ALA A N 1
ATOM 2440 C CA . ALA A 1 322 ? 15.294 6.479 -19.041 1.00 97.00 322 ALA A CA 1
ATOM 2441 C C . ALA A 1 322 ? 16.099 7.115 -17.900 1.00 97.00 322 ALA A C 1
ATOM 2443 O O . ALA A 1 322 ? 17.287 6.824 -17.742 1.00 97.00 322 ALA A O 1
ATOM 2444 N N . ALA A 1 323 ? 15.454 7.939 -17.069 1.00 95.56 323 ALA A N 1
ATOM 2445 C CA . ALA A 1 323 ? 16.060 8.478 -15.855 1.00 95.56 323 ALA A CA 1
ATOM 2446 C C . ALA A 1 323 ? 16.427 7.359 -14.867 1.00 95.56 323 ALA A C 1
ATOM 2448 O O . ALA A 1 323 ? 17.534 7.365 -14.330 1.00 95.56 323 ALA A O 1
ATOM 2449 N N . ALA A 1 324 ? 15.558 6.358 -14.702 1.00 94.06 324 ALA A N 1
ATOM 2450 C CA . ALA A 1 324 ? 15.824 5.165 -13.904 1.00 94.06 324 ALA A CA 1
ATOM 2451 C C . ALA A 1 324 ? 17.060 4.395 -14.405 1.00 94.06 324 ALA A C 1
ATOM 2453 O O . ALA A 1 324 ? 17.945 4.068 -13.615 1.00 94.06 324 ALA A O 1
ATOM 2454 N N . LEU A 1 325 ? 17.183 4.165 -15.719 1.00 94.25 325 LEU A N 1
ATOM 2455 C CA . LEU A 1 325 ? 18.380 3.552 -16.314 1.00 94.25 325 LEU A CA 1
ATOM 2456 C C . LEU A 1 325 ? 19.647 4.378 -16.024 1.00 94.25 325 LEU A C 1
ATOM 2458 O O . LEU A 1 325 ? 20.692 3.822 -15.686 1.00 94.25 325 LEU A O 1
ATOM 2462 N N . ALA A 1 326 ? 19.558 5.708 -16.103 1.00 91.19 326 ALA A N 1
ATOM 2463 C CA . ALA A 1 326 ? 20.670 6.602 -15.785 1.00 91.19 326 ALA A CA 1
ATOM 2464 C C . ALA A 1 326 ? 21.046 6.600 -14.296 1.00 91.19 326 ALA A C 1
ATOM 2466 O O . ALA A 1 326 ? 22.227 6.735 -13.966 1.00 91.19 326 ALA A O 1
ATOM 2467 N N . GLU A 1 327 ? 20.080 6.452 -13.390 1.00 89.12 327 GLU A N 1
ATOM 2468 C CA . GLU A 1 327 ? 20.341 6.321 -11.956 1.00 89.12 327 GLU A CA 1
ATOM 2469 C C . GLU A 1 327 ? 21.058 5.005 -11.646 1.00 89.12 327 GLU A C 1
ATOM 2471 O O . GLU A 1 327 ? 22.099 5.010 -10.987 1.00 89.12 327 GLU A O 1
ATOM 2476 N N . LEU A 1 328 ? 20.538 3.891 -12.167 1.00 87.31 328 LEU A N 1
ATOM 2477 C CA . LEU A 1 328 ? 21.068 2.556 -11.892 1.00 87.31 328 LEU A CA 1
ATOM 2478 C C . LEU A 1 328 ? 22.469 2.333 -12.481 1.00 87.31 328 LEU A C 1
ATOM 2480 O O . LEU A 1 328 ? 23.212 1.506 -11.962 1.00 87.31 328 LEU A O 1
ATOM 2484 N N . SER A 1 329 ? 22.857 3.107 -13.499 1.00 83.50 329 SER A N 1
ATOM 2485 C CA . SER A 1 329 ? 24.208 3.086 -14.078 1.00 83.50 329 SER A CA 1
ATOM 2486 C C . SER A 1 329 ? 25.312 3.678 -13.190 1.00 83.50 329 SER A C 1
ATOM 2488 O O . SER A 1 329 ? 26.485 3.580 -13.541 1.00 83.50 329 SER A O 1
ATOM 2490 N N . VAL A 1 330 ? 24.968 4.366 -12.091 1.00 75.56 330 VAL A N 1
ATOM 2491 C CA . VAL A 1 330 ? 25.960 5.003 -11.213 1.00 75.56 330 VAL A CA 1
ATOM 2492 C C . VAL A 1 330 ? 26.589 3.948 -10.291 1.00 75.56 330 VAL A C 1
ATOM 2494 O O . VAL A 1 330 ? 25.876 3.356 -9.472 1.00 75.56 330 VAL A O 1
ATOM 2497 N N . PRO A 1 331 ? 27.927 3.777 -10.301 1.00 64.06 331 PRO A N 1
ATOM 2498 C CA . PRO A 1 331 ? 28.610 2.925 -9.337 1.00 64.06 331 PRO A CA 1
ATOM 2499 C C . PRO A 1 331 ? 28.440 3.478 -7.917 1.00 64.06 331 PRO A C 1
ATOM 2501 O O . PRO A 1 331 ? 29.027 4.496 -7.549 1.00 64.06 331 PRO A O 1
ATOM 2504 N N . ARG A 1 332 ? 27.638 2.814 -7.078 1.00 61.59 332 ARG A N 1
ATOM 2505 C CA . ARG A 1 332 ? 27.573 3.139 -5.646 1.00 61.59 332 ARG A CA 1
ATOM 2506 C C . ARG A 1 332 ? 28.713 2.404 -4.952 1.00 61.59 332 ARG A C 1
ATOM 2508 O O . ARG A 1 332 ? 28.616 1.201 -4.738 1.00 61.59 332 ARG A O 1
ATOM 2515 N N . GLY A 1 333 ? 29.790 3.136 -4.649 1.00 49.53 333 GLY A N 1
ATOM 2516 C CA . GLY A 1 333 ? 31.093 2.670 -4.145 1.00 49.53 333 GLY A CA 1
ATOM 2517 C C . GLY A 1 333 ? 31.098 1.891 -2.822 1.00 49.53 333 G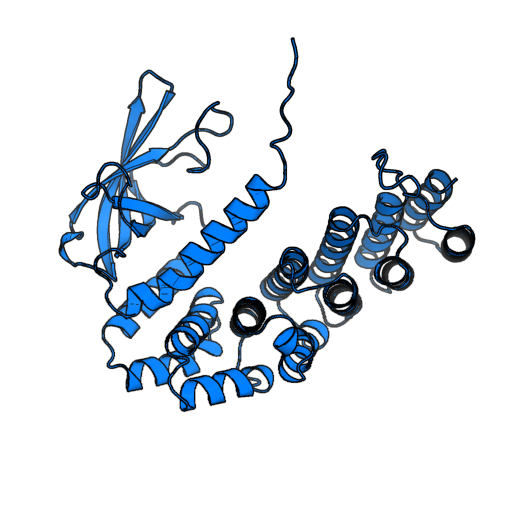LY A C 1
ATOM 2518 O O . GLY A 1 333 ? 31.823 2.235 -1.893 1.00 49.53 333 GLY A O 1
ATOM 2519 N N . SER A 1 334 ? 30.321 0.815 -2.725 1.00 45.72 334 SER A N 1
ATOM 2520 C CA . SER A 1 334 ? 30.435 -0.165 -1.657 1.00 45.72 334 SER A CA 1
ATOM 2521 C C . SER A 1 334 ? 31.412 -1.273 -2.087 1.00 45.72 334 SER A C 1
ATOM 2523 O O . SER A 1 334 ? 31.263 -1.836 -3.172 1.00 45.72 334 SER A O 1
ATOM 2525 N N . PRO A 1 335 ? 32.388 -1.653 -1.245 1.00 43.62 335 PRO A N 1
ATOM 2526 C CA . PRO A 1 335 ? 33.368 -2.694 -1.576 1.00 43.62 335 PRO A CA 1
ATOM 2527 C C . PRO A 1 335 ? 32.770 -4.101 -1.770 1.00 43.62 335 PRO A C 1
ATOM 2529 O O . PRO A 1 335 ? 33.493 -5.025 -2.122 1.00 43.62 335 PRO A O 1
ATOM 2532 N N . LYS A 1 336 ? 31.459 -4.281 -1.550 1.00 42.72 336 LYS A N 1
ATOM 2533 C CA . LYS A 1 336 ? 30.732 -5.533 -1.819 1.00 42.72 336 LYS A CA 1
ATOM 2534 C C . LYS A 1 336 ? 30.075 -5.583 -3.204 1.00 42.72 336 LYS A C 1
ATOM 2536 O O . LYS A 1 336 ? 29.722 -6.672 -3.637 1.00 42.72 336 LYS A O 1
ATOM 2541 N N . PHE A 1 337 ? 29.938 -4.447 -3.895 1.00 46.16 337 PHE A N 1
ATOM 2542 C CA . PHE A 1 337 ? 29.286 -4.357 -5.206 1.00 46.16 337 PHE A CA 1
ATOM 2543 C C . PHE A 1 337 ? 30.125 -3.497 -6.164 1.00 46.16 337 PHE A C 1
ATOM 2545 O O . PHE A 1 337 ? 29.749 -2.368 -6.474 1.00 46.16 337 PHE A O 1
ATOM 2552 N N . PRO A 1 338 ? 31.278 -4.009 -6.632 1.00 43.38 338 PRO A N 1
ATOM 2553 C CA . PRO A 1 338 ? 32.170 -3.275 -7.533 1.00 43.38 338 PRO A CA 1
ATOM 2554 C C . PRO A 1 338 ? 31.581 -3.020 -8.936 1.00 43.38 338 PRO A C 1
ATOM 2556 O O . PRO A 1 338 ? 32.155 -2.241 -9.688 1.00 43.38 338 PRO A O 1
ATOM 2559 N N . ASN A 1 339 ? 30.426 -3.609 -9.278 1.00 48.81 339 ASN A N 1
ATOM 2560 C CA . ASN A 1 339 ? 29.838 -3.574 -10.623 1.00 48.81 339 ASN A CA 1
ATOM 2561 C C . ASN A 1 339 ? 28.480 -2.850 -10.652 1.00 48.81 339 ASN A C 1
ATOM 2563 O O . ASN A 1 339 ? 27.474 -3.415 -11.072 1.00 48.81 339 ASN A O 1
ATOM 2567 N N . GLY A 1 340 ? 28.430 -1.592 -10.210 1.00 53.97 340 GLY A N 1
ATOM 2568 C CA . GLY A 1 340 ? 27.269 -0.723 -10.461 1.00 53.97 340 GLY A CA 1
ATOM 2569 C C . GLY A 1 340 ? 27.167 -0.226 -11.913 1.00 53.97 340 GLY A C 1
ATOM 2570 O O . GLY A 1 340 ? 26.416 0.704 -12.175 1.00 53.97 340 GLY A O 1
ATOM 2571 N N . SER A 1 341 ? 27.934 -0.811 -12.835 1.00 69.38 341 SER A N 1
ATOM 2572 C CA . SER A 1 341 ? 27.922 -0.520 -14.264 1.00 69.38 341 SER A CA 1
ATOM 2573 C C . SER A 1 341 ? 27.140 -1.587 -15.026 1.00 69.38 341 SER A C 1
ATOM 2575 O O . SER A 1 341 ? 27.190 -2.781 -14.712 1.00 69.38 341 SER A O 1
ATOM 2577 N N . PHE A 1 342 ? 26.408 -1.163 -16.054 1.00 84.38 342 PHE A N 1
ATOM 2578 C CA . PHE A 1 342 ? 25.777 -2.099 -16.974 1.00 84.38 342 PHE A CA 1
ATOM 2579 C C . PHE A 1 342 ? 26.831 -2.925 -17.718 1.00 84.38 342 PHE A C 1
ATOM 2581 O O . PHE A 1 342 ? 27.892 -2.430 -18.096 1.00 84.38 342 PHE A O 1
ATOM 2588 N N . THR A 1 343 ? 26.521 -4.194 -17.971 1.00 86.62 343 THR A N 1
ATOM 2589 C CA . THR A 1 343 ? 27.389 -5.084 -18.751 1.00 86.62 343 THR A CA 1
ATOM 2590 C C . THR A 1 343 ? 27.551 -4.578 -20.192 1.00 86.62 343 THR A C 1
ATOM 2592 O O . THR A 1 343 ? 26.690 -3.872 -20.717 1.00 86.62 343 THR A O 1
ATOM 2595 N N . ALA A 1 344 ? 28.619 -4.976 -20.892 1.00 88.06 344 ALA A N 1
ATOM 2596 C CA . ALA A 1 344 ? 28.816 -4.585 -22.295 1.00 88.06 344 ALA A CA 1
ATOM 2597 C C . ALA A 1 344 ? 27.615 -4.922 -23.221 1.00 88.06 344 ALA A C 1
ATOM 2599 O O . ALA A 1 344 ? 27.255 -4.078 -24.053 1.00 88.06 344 ALA A O 1
ATOM 2600 N N . PRO A 1 345 ? 26.929 -6.080 -23.073 1.00 91.88 345 PRO A N 1
ATOM 2601 C CA . PRO A 1 345 ? 25.669 -6.338 -23.772 1.00 91.88 345 PRO A CA 1
ATOM 2602 C C . PRO A 1 345 ? 24.569 -5.317 -23.449 1.00 91.88 345 PRO A C 1
ATOM 2604 O O . PRO A 1 345 ? 23.935 -4.794 -24.362 1.00 91.88 345 PRO A O 1
ATOM 2607 N N . GLN A 1 346 ? 24.379 -4.965 -22.177 1.00 91.81 346 GLN A N 1
ATOM 2608 C CA . GLN A 1 346 ? 23.381 -3.975 -21.757 1.00 91.81 346 GLN A CA 1
ATOM 2609 C C . GLN A 1 346 ? 23.705 -2.573 -22.288 1.00 91.81 346 GLN A C 1
ATOM 2611 O O . GLN A 1 346 ? 22.831 -1.898 -22.826 1.00 91.81 346 GLN A O 1
ATOM 2616 N N . VAL A 1 347 ? 24.974 -2.159 -22.255 1.00 92.25 347 VAL A N 1
ATOM 2617 C CA . VAL A 1 347 ? 25.419 -0.897 -22.872 1.00 92.25 347 VAL A CA 1
ATOM 2618 C C . VAL A 1 347 ? 25.147 -0.891 -24.380 1.00 92.25 347 VAL A C 1
ATOM 2620 O O . VAL A 1 347 ? 24.760 0.135 -24.938 1.00 92.25 347 VAL A O 1
ATOM 2623 N N . THR A 1 348 ? 25.293 -2.035 -25.054 1.00 94.94 348 THR A N 1
ATOM 2624 C CA . THR A 1 348 ? 24.951 -2.170 -26.479 1.00 94.94 348 THR A CA 1
ATOM 2625 C C . THR A 1 348 ? 23.454 -1.969 -26.719 1.00 94.94 348 THR A C 1
ATOM 2627 O O . THR A 1 348 ? 23.081 -1.283 -27.671 1.00 94.94 348 THR A O 1
ATOM 2630 N N . VAL A 1 349 ? 22.595 -2.504 -25.847 1.00 95.94 349 VAL A N 1
ATOM 2631 C CA . VAL A 1 349 ? 21.142 -2.271 -25.896 1.00 95.94 349 VAL A CA 1
ATOM 2632 C C . VAL A 1 349 ? 20.818 -0.787 -25.708 1.00 95.94 349 VAL A C 1
ATOM 2634 O O . VAL A 1 349 ? 20.069 -0.230 -26.509 1.00 95.94 349 VAL A O 1
ATOM 2637 N N . LEU A 1 350 ? 21.436 -0.115 -24.731 1.00 95.69 350 LEU A N 1
ATOM 2638 C CA . LEU A 1 350 ? 21.232 1.321 -24.504 1.00 95.69 350 LEU A CA 1
ATOM 2639 C C . LEU A 1 350 ? 21.675 2.177 -25.696 1.00 95.69 350 LEU A C 1
ATOM 2641 O O . LEU A 1 350 ? 21.001 3.145 -26.035 1.00 95.69 350 LEU A O 1
ATOM 2645 N N . ARG A 1 351 ? 22.780 1.821 -26.366 1.00 96.19 351 ARG A N 1
ATOM 2646 C CA . ARG A 1 351 ? 23.236 2.521 -27.582 1.00 96.19 351 ARG A CA 1
ATOM 2647 C C . ARG A 1 351 ? 22.243 2.388 -28.732 1.00 96.19 351 ARG A C 1
ATOM 2649 O O . ARG A 1 351 ? 22.028 3.366 -29.440 1.00 96.19 351 ARG A O 1
ATOM 2656 N N . LYS A 1 352 ? 21.642 1.206 -28.910 1.00 96.31 352 LYS A N 1
ATOM 2657 C CA . LYS A 1 352 ? 20.583 0.998 -29.910 1.00 96.31 352 LYS A CA 1
ATOM 2658 C C . LYS A 1 352 ? 19.350 1.835 -29.580 1.00 96.31 352 LYS A C 1
ATOM 2660 O O . LYS A 1 352 ? 18.878 2.563 -30.440 1.00 96.31 352 LYS A O 1
ATOM 2665 N N . LEU A 1 353 ? 18.903 1.798 -28.324 1.00 95.56 353 LEU A N 1
ATOM 2666 C CA . LEU A 1 353 ? 17.774 2.600 -27.853 1.00 95.56 353 LEU A CA 1
ATOM 2667 C C . LEU A 1 353 ? 18.014 4.108 -28.061 1.00 95.56 353 LEU A C 1
ATOM 2669 O O . LEU A 1 353 ? 17.143 4.799 -28.568 1.00 95.56 353 LEU A O 1
ATOM 2673 N N . LEU A 1 354 ? 19.214 4.609 -27.745 1.00 96.38 354 LEU A N 1
ATOM 2674 C CA . LEU A 1 354 ? 19.590 6.009 -27.964 1.00 96.38 354 LEU A CA 1
ATOM 2675 C C . LEU A 1 354 ? 19.574 6.411 -29.448 1.00 96.38 354 LEU A C 1
ATOM 2677 O O . LEU A 1 354 ? 19.248 7.552 -29.756 1.00 96.38 354 LEU A O 1
ATOM 2681 N N . ALA A 1 355 ? 19.956 5.510 -30.356 1.00 95.25 355 ALA A N 1
ATOM 2682 C CA . ALA A 1 355 ? 19.962 5.787 -31.794 1.00 95.25 355 ALA A CA 1
ATOM 2683 C C . ALA A 1 355 ? 18.547 5.913 -32.388 1.00 95.25 355 ALA A C 1
ATOM 2685 O O . ALA A 1 355 ? 18.383 6.542 -33.429 1.00 95.25 355 ALA A O 1
ATOM 2686 N N . GLU A 1 356 ? 17.548 5.320 -31.731 1.00 92.88 356 GLU A N 1
ATOM 2687 C CA . GLU A 1 356 ? 16.136 5.333 -32.135 1.00 92.88 356 GLU A CA 1
ATOM 2688 C C . GLU A 1 356 ? 15.344 6.495 -31.494 1.00 92.88 356 GLU A C 1
ATOM 2690 O O . GLU A 1 356 ? 14.197 6.734 -31.868 1.00 92.88 356 GLU A O 1
ATOM 2695 N N . GLU A 1 357 ? 15.927 7.212 -30.526 1.00 93.44 357 GLU A N 1
ATOM 2696 C CA . GLU A 1 357 ? 15.205 8.162 -29.675 1.00 93.44 357 GLU A CA 1
ATOM 2697 C C . GLU A 1 357 ? 15.203 9.599 -30.219 1.00 93.44 357 GLU A C 1
ATOM 2699 O O . GLU A 1 357 ? 16.243 10.157 -30.573 1.00 93.44 357 GLU A O 1
ATOM 2704 N N . ASN A 1 358 ? 14.027 10.230 -30.183 1.00 92.12 358 ASN A N 1
ATOM 2705 C CA . ASN A 1 358 ? 13.804 11.603 -30.642 1.00 92.12 358 ASN A CA 1
ATOM 2706 C C . ASN A 1 358 ? 13.484 12.580 -29.494 1.00 92.12 358 ASN A C 1
ATOM 2708 O O . ASN A 1 358 ? 13.588 13.793 -29.678 1.00 92.12 358 ASN A O 1
ATOM 2712 N N . ASP A 1 359 ? 13.108 12.090 -28.308 1.00 94.81 359 ASP A N 1
ATOM 2713 C CA . ASP A 1 359 ? 12.938 12.913 -27.109 1.00 94.81 359 ASP A CA 1
ATOM 2714 C C . ASP A 1 359 ? 14.311 13.274 -26.518 1.00 94.81 359 ASP A C 1
ATOM 2716 O O . ASP A 1 359 ? 15.094 12.419 -26.093 1.00 94.81 359 ASP A O 1
ATOM 2720 N N . THR A 1 360 ? 14.612 14.573 -26.478 1.00 94.69 360 THR A N 1
ATOM 2721 C CA . THR A 1 360 ? 15.911 15.088 -26.031 1.00 94.69 360 THR A CA 1
ATOM 2722 C C . THR A 1 360 ? 16.228 14.744 -24.578 1.00 94.69 360 THR A C 1
ATOM 2724 O O . THR A 1 360 ? 17.397 14.515 -24.258 1.00 94.69 360 THR A O 1
ATOM 2727 N N . GLU A 1 361 ? 15.221 14.680 -23.703 1.00 94.88 361 GLU A N 1
ATOM 2728 C CA . GLU A 1 361 ? 15.414 14.344 -22.289 1.00 94.88 361 GLU A CA 1
ATOM 2729 C C . GLU A 1 361 ? 15.693 12.851 -22.114 1.00 94.88 361 GLU A C 1
ATOM 2731 O O . GLU A 1 361 ? 16.603 12.475 -21.370 1.00 94.88 361 GLU A O 1
ATOM 2736 N N . VAL A 1 362 ? 14.987 12.000 -22.863 1.00 95.38 362 VAL A N 1
ATOM 2737 C CA . VAL A 1 362 ? 15.263 10.556 -22.891 1.00 95.38 362 VAL A CA 1
ATOM 2738 C C . VAL A 1 362 ? 16.672 10.301 -23.427 1.00 95.38 362 VAL A C 1
ATOM 2740 O O . VAL A 1 362 ? 17.476 9.641 -22.766 1.00 95.38 362 VAL A O 1
ATOM 2743 N N . ALA A 1 363 ? 17.032 10.900 -24.566 1.00 96.12 363 ALA A N 1
ATOM 2744 C CA . ALA A 1 363 ? 18.359 10.761 -25.159 1.00 96.12 363 ALA A CA 1
ATOM 2745 C C . ALA A 1 363 ? 19.477 11.224 -24.207 1.00 96.12 363 ALA A C 1
ATOM 2747 O O . ALA A 1 363 ? 20.526 10.584 -24.100 1.00 96.12 363 ALA A O 1
ATOM 2748 N N . LYS A 1 364 ? 19.262 12.326 -23.478 1.00 96.62 364 LYS A N 1
ATOM 2749 C CA . LYS A 1 364 ? 20.196 12.824 -22.458 1.00 96.62 364 LYS A CA 1
ATOM 2750 C C . LYS A 1 364 ? 20.375 11.825 -21.313 1.00 96.62 364 LYS A C 1
ATOM 2752 O O . LYS A 1 364 ? 21.515 11.551 -20.934 1.00 96.62 364 LYS A O 1
ATOM 2757 N N . ALA A 1 365 ? 19.287 11.260 -20.791 1.00 95.06 365 ALA A N 1
ATOM 2758 C CA . ALA A 1 365 ? 19.347 10.257 -19.731 1.00 95.06 365 ALA A CA 1
ATOM 2759 C C . ALA A 1 365 ? 20.056 8.971 -20.199 1.00 95.06 365 ALA A C 1
ATOM 2761 O O . ALA A 1 365 ? 20.949 8.475 -19.513 1.00 95.06 365 ALA A O 1
ATOM 2762 N N . LEU A 1 366 ? 19.758 8.486 -21.408 1.00 95.69 366 LEU A N 1
ATOM 2763 C CA . LEU A 1 366 ? 20.410 7.303 -21.981 1.00 95.69 366 LEU A CA 1
ATOM 2764 C C . LEU A 1 366 ? 21.912 7.508 -22.220 1.00 95.69 366 LEU A C 1
ATOM 2766 O O . LEU A 1 366 ? 22.703 6.615 -21.918 1.00 95.69 366 LEU A O 1
ATOM 2770 N N . ARG A 1 367 ? 22.334 8.688 -22.701 1.00 95.50 367 ARG A N 1
ATOM 2771 C CA . ARG A 1 367 ? 23.766 9.033 -22.800 1.00 95.50 367 ARG A CA 1
ATOM 2772 C C . ARG A 1 367 ? 24.442 8.983 -21.434 1.00 95.50 367 ARG A C 1
ATOM 2774 O O . ARG A 1 367 ? 25.474 8.334 -21.299 1.00 95.50 367 ARG A O 1
ATOM 2781 N N . ALA A 1 368 ? 23.824 9.590 -20.418 1.00 91.69 368 ALA A N 1
ATOM 2782 C CA . ALA A 1 368 ? 24.342 9.544 -19.055 1.00 91.69 368 ALA A CA 1
ATOM 2783 C C . ALA A 1 368 ? 24.467 8.100 -18.541 1.00 91.69 368 ALA A C 1
ATOM 2785 O O . ALA A 1 368 ? 25.476 7.768 -17.924 1.00 91.69 368 ALA A O 1
ATOM 2786 N N . ALA A 1 369 ? 23.488 7.239 -18.838 1.00 91.06 369 ALA A N 1
ATOM 2787 C CA . ALA A 1 369 ? 23.525 5.824 -18.479 1.00 91.06 369 ALA A CA 1
ATOM 2788 C C . ALA A 1 369 ? 24.705 5.075 -19.127 1.00 91.06 369 ALA A C 1
ATOM 2790 O O . ALA A 1 369 ? 25.406 4.303 -18.470 1.00 91.06 369 ALA A O 1
ATOM 2791 N N . ILE A 1 370 ? 24.950 5.325 -20.417 1.00 91.56 370 ILE A N 1
ATOM 2792 C CA . ILE A 1 370 ? 26.054 4.726 -21.182 1.00 91.56 370 ILE A CA 1
ATOM 2793 C C . ILE A 1 370 ? 27.411 5.207 -20.663 1.00 91.56 370 ILE A C 1
ATOM 2795 O O . ILE A 1 370 ? 28.323 4.397 -20.509 1.00 91.56 370 ILE A O 1
ATOM 2799 N N . ASP A 1 371 ? 27.559 6.508 -20.413 1.00 89.12 371 ASP A N 1
ATOM 2800 C CA . ASP A 1 371 ? 28.839 7.097 -20.016 1.00 89.12 371 ASP A CA 1
ATOM 2801 C C . ASP A 1 371 ? 29.262 6.693 -18.606 1.00 89.12 371 ASP A C 1
ATOM 2803 O O . ASP A 1 371 ? 30.445 6.464 -18.379 1.00 89.12 371 ASP A O 1
ATOM 2807 N N . LYS A 1 372 ? 28.305 6.542 -17.686 1.00 83.44 372 LYS A N 1
ATOM 2808 C CA . LYS A 1 372 ? 28.558 6.083 -16.311 1.00 83.44 372 LYS A CA 1
ATOM 2809 C C . LYS A 1 372 ? 28.810 4.576 -16.192 1.00 83.44 372 LYS A C 1
ATOM 2811 O O . LYS A 1 372 ? 29.293 4.130 -15.159 1.00 83.44 372 LYS A O 1
ATOM 2816 N N . SER A 1 373 ? 28.479 3.807 -17.232 1.00 76.81 373 SER A N 1
ATOM 2817 C CA . SER A 1 373 ? 28.703 2.354 -17.285 1.00 76.81 373 SER A CA 1
ATOM 2818 C C . SER A 1 373 ? 30.078 1.962 -17.849 1.00 76.81 373 SER A C 1
ATOM 2820 O O . SER A 1 373 ? 30.358 0.770 -17.969 1.00 76.81 373 SER A O 1
ATOM 2822 N N . LYS A 1 374 ? 30.899 2.944 -18.241 1.00 66.06 374 LYS A N 1
ATOM 2823 C CA . LYS A 1 374 ? 32.314 2.774 -18.608 1.00 66.06 374 LYS A CA 1
ATOM 2824 C C . LYS A 1 374 ? 33.169 2.792 -17.350 1.00 66.06 374 LYS A C 1
ATOM 2826 O O . LYS A 1 374 ? 34.137 2.004 -17.318 1.00 66.06 374 LYS A O 1
#

pLDDT: mean 82.48, std 18.37, range [25.0, 97.81]